Protein 8E1A (pdb70)

InterPro domains:
  IPR000536 Nuclear hormone receptor, ligand-binding domain [PF00104] (699-878)
  IPR000536 Nuclear hormone receptor, ligand-binding domain [PS51843] (669-900)
  IPR000536 Nuclear hormone receptor, ligand-binding domain [SM00430] (707-871)
  IPR001103 Androgen receptor [PF02166] (6-449)
  IPR001103 Androgen receptor [PR00521] (6-25)
  IPR001103 Androgen receptor [PR00521] (27-45)
  IPR001103 Androgen receptor [PR00521] (169-188)
  IPR001103 Androgen receptor [PR00521] (218-238)
  IPR001103 Androgen receptor [PR00521] (264-284)
  IPR001103 Androgen receptor [PR00521] (301-321)
  IPR001103 Androgen receptor [PR00521] (346-368)
  IPR001103 Androgen receptor [PR00521] (382-401)
  IPR001103 Androgen receptor [PR00521] (432-449)
  IPR001628 Zinc finger, nuclear hormone receptor-type [PF00105] (558-626)
  IPR001628 Zinc finger, nuclear hormone receptor-type [PR00047] (560-576)
  IPR001628 Zinc finger, nuclear hormone receptor-type [PR00047] (576-591)
  IPR001628 Zinc finger, nuclear hormone receptor-type [PR00047] (609-617)
  IPR001628 Zinc finger, nuclear hormone receptor-type [PR00047] (617-625)
  IPR001628 Zinc finger, nuclear hormone receptor-type [PS00031] (560-586)
  IPR001628 Zinc finger, nuclear hormone receptor-type [PS51030] (557-632)

Organism: Homo sapiens (NCBI:txid9606)

B-factor: mean 17.0, std 13.33, range [5.92, 146.26]

Secondary structure (DSSP, 8-state):
--HHHHHHHHH----------TTS---HHHHHHHHHHHHHHHHHHHHHHHHTSTTGGGS-HHHHHHHHHHHHHHHHHHHHHHHHHHHHTTSSEEEETTEEE-HHHHHHTT-HHHHHHHHHHHHHHHHTT--HHHHHHHHHHHHTSEEETT--TTHHHHHHHHHHHHHHHHHHHHHT---HHHHHHHHHHHHHHHHHHHHHHHHHHHHHHHHHHTHHHHT----HHHHHIIIIIHHHHHTTSEEE--TT--

Structure (mmCIF, N/CA/C/O backbone):
data_8E1A
#
_entry.id   8E1A
#
_cell.length_a   54.953
_cell.length_b   65.762
_cell.length_c   69.128
_cell.angle_alpha   90.00
_cell.angle_beta   90.00
_cell.angle_gamma   90.00
#
_symmetry.space_group_name_H-M   'P 21 21 21'
#
loop_
_entity.id
_entity.type
_entity.pdbx_description
1 polymer 'Androgen receptor'
2 non-polymer 4-[4-(3-fluoro-2-methoxyphenyl)-1,3-thiazol-2-yl]morpholine
3 non-polymer 1,2-ETHANEDIOL
4 water water
#
loop_
_atom_site.group_PDB
_atom_site.id
_atom_site.type_symbol
_atom_site.label_atom_id
_atom_site.label_alt_id
_atom_site.label_comp_id
_atom_site.label_asym_id
_atom_site.label_entity_id
_atom_site.label_seq_id
_atom_site.pdbx_PDB_ins_code
_atom_site.Cartn_x
_atom_site.Cartn_y
_atom_site.Cartn_z
_atom_site.occupancy
_atom_site.B_iso_or_equiv
_atom_site.auth_seq_id
_atom_site.auth_comp_id
_atom_site.auth_asym_id
_atom_site.auth_atom_id
_atom_site.pdbx_PDB_model_num
ATOM 1 N N . GLN A 1 28 ? 9.037 30.152 21.896 1.00 42.71 670 GLN A N 1
ATOM 2 C CA . GLN A 1 28 ? 10.279 29.708 21.123 1.00 30.66 670 GLN A CA 1
ATOM 3 C C . GLN A 1 28 ? 10.416 28.167 21.111 1.00 20.52 670 GLN A C 1
ATOM 4 O O . GLN A 1 28 ? 10.414 27.523 22.177 1.00 21.77 670 GLN A O 1
ATOM 6 N N . PRO A 1 29 ? 10.585 27.560 19.928 1.00 21.05 671 PRO A N 1
ATOM 7 C CA . PRO A 1 29 ? 10.726 26.088 19.926 1.00 19.38 671 PRO A CA 1
ATOM 8 C C . PRO A 1 29 ? 12.218 25.741 20.073 1.00 14.60 671 PRO A C 1
ATOM 9 O O . PRO A 1 29 ? 12.903 25.456 19.108 1.00 14.56 671 PRO A O 1
ATOM 13 N N . ILE A 1 30 ? 12.655 25.809 21.308 1.00 13.31 672 ILE A N 1
ATOM 14 C CA . ILE A 1 30 ? 14.086 25.645 21.610 1.00 11.38 672 ILE A CA 1
ATOM 15 C C . ILE A 1 30 ? 14.593 24.321 21.086 1.00 9.91 672 ILE A C 1
ATOM 16 O O . ILE A 1 30 ? 15.611 24.319 20.392 1.00 10.43 672 ILE A O 1
ATOM 21 N N . PHE A 1 31 ? 13.973 23.235 21.410 1.00 9.77 673 PHE A N 1
ATOM 22 C CA . PHE A 1 31 ? 14.448 21.926 21.015 1.00 9.96 673 PHE A CA 1
ATOM 23 C C . PHE A 1 31 ? 14.598 21.750 19.484 1.00 9.06 673 PHE A C 1
ATOM 24 O O . PHE A 1 31 ? 15.653 21.355 18.997 1.00 8.83 673 PHE A O 1
ATOM 32 N N . LEU A 1 32 ? 13.535 22.111 18.769 1.00 10.23 674 LEU A N 1
ATOM 33 C CA . LEU A 1 32 ? 13.648 22.044 17.332 1.00 10.92 674 LEU A CA 1
ATOM 34 C C . LEU A 1 32 ? 14.585 23.061 16.708 1.00 10.81 674 LEU A C 1
ATOM 35 O O . LEU A 1 32 ? 15.176 22.782 15.659 1.00 12.34 674 LEU A O 1
ATOM 40 N N . ASN A 1 33 ? 14.720 24.223 17.307 1.00 10.51 675 ASN A N 1
ATOM 41 C CA . ASN A 1 33 ? 15.691 25.214 16.877 1.00 11.01 675 ASN A CA 1
ATOM 42 C C . ASN A 1 33 ? 17.081 24.525 16.886 1.00 8.97 675 ASN A C 1
ATOM 43 O O . ASN A 1 33 ? 17.851 24.680 15.944 1.00 9.30 675 ASN A O 1
ATOM 48 N N . VAL A 1 34 ? 17.368 23.818 17.975 1.00 8.73 676 VAL A N 1
ATOM 49 C CA . VAL A 1 34 ? 18.702 23.189 18.112 1.00 8.31 676 VAL A CA 1
ATOM 50 C C . VAL A 1 34 ? 18.851 22.132 17.050 1.00 8.08 676 VAL A C 1
ATOM 51 O O . VAL A 1 34 ? 19.877 22.036 16.397 1.00 8.50 676 VAL A O 1
ATOM 55 N N . LEU A 1 35 ? 17.854 21.238 16.904 1.00 8.46 677 LEU A N 1
ATOM 56 C CA . LEU A 1 35 ? 18.016 20.132 15.949 1.00 7.90 677 LEU A CA 1
ATOM 57 C C . LEU A 1 35 ? 18.236 20.644 14.550 1.00 9.04 677 LEU A C 1
ATOM 58 O O . LEU A 1 35 ? 19.065 20.089 13.787 1.00 9.41 677 LEU A O 1
ATOM 63 N N A GLU A 1 36 ? 17.525 21.702 14.142 0.50 8.74 678 GLU A N 1
ATOM 64 N N B GLU A 1 36 ? 17.521 21.686 14.139 0.50 8.77 678 GLU A N 1
ATOM 65 C CA A GLU A 1 36 ? 17.757 22.273 12.812 0.50 9.45 678 GLU A CA 1
ATOM 66 C CA B GLU A 1 36 ? 17.761 22.264 12.817 0.50 9.57 678 GLU A CA 1
ATOM 67 C C A GLU A 1 36 ? 19.167 22.855 12.701 0.50 9.88 678 GLU A C 1
ATOM 68 C C B GLU A 1 36 ? 19.178 22.833 12.718 0.50 9.85 678 GLU A C 1
ATOM 69 O O A GLU A 1 36 ? 19.851 22.700 11.674 0.50 11.39 678 GLU A O 1
ATOM 70 O O B GLU A 1 36 ? 19.860 22.677 11.706 0.50 11.36 678 GLU A O 1
ATOM 81 N N . ALA A 1 37 ? 19.604 23.561 13.765 1.00 9.20 679 ALA A N 1
ATOM 82 C CA . ALA A 1 37 ? 20.885 24.244 13.725 1.00 9.92 679 ALA A CA 1
ATOM 83 C C . ALA A 1 37 ? 22.055 23.258 13.571 1.00 9.77 679 ALA A C 1
ATOM 84 O O . ALA A 1 37 ? 23.067 23.625 12.976 1.00 11.54 679 ALA A O 1
ATOM 86 N N . ILE A 1 38 ? 21.955 22.080 14.173 1.00 8.99 680 ILE A N 1
ATOM 87 C CA . ILE A 1 38 ? 23.060 21.118 14.196 1.00 9.90 680 ILE A CA 1
ATOM 88 C C . ILE A 1 38 ? 23.039 20.129 13.040 1.00 10.05 680 ILE A C 1
ATOM 89 O O . ILE A 1 38 ? 23.924 19.303 12.893 1.00 11.13 680 ILE A O 1
ATOM 94 N N . GLU A 1 39 ? 22.010 20.202 12.191 1.00 10.29 681 GLU A N 1
ATOM 95 C CA . GLU A 1 39 ? 21.845 19.195 11.195 1.00 11.60 681 GLU A CA 1
ATOM 96 C C . GLU A 1 39 ? 23.021 19.321 10.205 1.00 12.76 681 GLU A C 1
ATOM 97 O O . GLU A 1 39 ? 23.330 20.392 9.699 1.00 13.20 681 GLU A O 1
ATOM 103 N N . PRO A 1 40 ? 23.645 18.207 9.876 1.00 14.44 682 PRO A N 1
ATOM 104 C CA . PRO A 1 40 ? 24.809 18.306 8.937 1.00 15.70 682 PRO A CA 1
ATOM 105 C C . PRO A 1 40 ? 24.409 18.724 7.596 1.00 15.97 682 PRO A C 1
ATOM 106 O O . PRO A 1 40 ? 23.295 18.414 7.142 1.00 17.56 682 PRO A O 1
ATOM 110 N N . GLY A 1 41 ? 25.315 19.442 6.940 1.00 17.96 683 GLY A N 1
ATOM 111 C CA . GLY A 1 41 ? 25.235 19.748 5.559 1.00 18.03 683 GLY A CA 1
ATOM 112 C C . GLY A 1 41 ? 25.626 18.575 4.663 1.00 14.42 683 GLY A C 1
ATOM 113 O O . GLY A 1 41 ? 25.749 17.444 5.083 1.00 17.09 683 GLY A O 1
ATOM 114 N N . VAL A 1 42 ? 25.840 18.891 3.407 1.00 14.92 684 VAL A N 1
ATOM 115 C CA . VAL A 1 42 ? 26.109 17.908 2.360 1.00 13.36 684 VAL A CA 1
ATOM 116 C C . VAL A 1 42 ? 27.478 17.292 2.583 1.00 12.03 684 VAL A C 1
ATOM 117 O O . VAL A 1 42 ? 28.448 17.994 2.845 1.00 15.21 684 VAL A O 1
ATOM 121 N N . VAL A 1 43 ? 27.558 15.978 2.452 1.00 10.11 685 VAL A N 1
ATOM 122 C CA . VAL A 1 43 ? 28.827 15.213 2.544 1.00 9.99 685 VAL A CA 1
ATOM 123 C C . VAL A 1 43 ? 28.971 14.455 1.232 1.00 9.93 685 VAL A C 1
ATOM 124 O O . VAL A 1 43 ? 28.120 13.678 0.848 1.00 10.20 685 VAL A O 1
ATOM 128 N N . CYS A 1 44 ? 30.124 14.637 0.583 1.00 10.19 686 CYS A N 1
ATOM 129 C CA . CYS A 1 44 ? 30.421 13.982 -0.670 1.00 9.87 686 CYS A CA 1
ATOM 130 C C . CYS A 1 44 ? 31.335 12.808 -0.462 1.00 10.04 686 CYS A C 1
ATOM 131 O O . CYS A 1 44 ? 32.104 12.760 0.501 1.00 11.01 686 CYS A O 1
ATOM 134 N N . ALA A 1 45 ? 31.251 11.833 -1.349 1.00 9.77 687 ALA A N 1
ATOM 135 C CA . ALA A 1 45 ? 32.059 10.634 -1.241 1.00 10.46 687 ALA A CA 1
ATOM 136 C C . ALA A 1 45 ? 33.470 10.710 -1.848 1.00 11.03 687 ALA A C 1
ATOM 137 O O . ALA A 1 45 ? 34.356 9.936 -1.459 1.00 12.28 687 ALA A O 1
ATOM 139 N N . GLY A 1 46 ? 33.631 11.555 -2.854 1.00 10.28 688 GLY A N 1
ATOM 140 C CA . GLY A 1 46 ? 34.870 11.547 -3.637 1.00 10.95 688 GLY A CA 1
ATOM 141 C C . GLY A 1 46 ? 34.934 10.506 -4.755 1.00 9.59 688 GLY A C 1
ATOM 142 O O . GLY A 1 46 ? 36.000 10.294 -5.257 1.00 10.96 688 GLY A O 1
ATOM 143 N N . HIS A 1 47 ? 33.806 9.913 -5.108 1.00 9.55 689 HIS A N 1
ATOM 144 C CA . HIS A 1 47 ? 33.781 8.827 -6.084 1.00 9.85 689 HIS A CA 1
ATOM 145 C C . HIS A 1 47 ? 34.109 9.329 -7.471 1.00 9.78 689 HIS A C 1
ATOM 146 O O . HIS A 1 47 ? 33.669 10.434 -7.857 1.00 10.93 689 HIS A O 1
ATOM 153 N N . ASP A 1 48 ? 34.729 8.483 -8.270 1.00 9.71 690 ASP A N 1
ATOM 154 C CA . ASP A 1 48 ? 34.966 8.784 -9.681 1.00 9.54 690 ASP A CA 1
ATOM 155 C C . ASP A 1 48 ? 33.790 8.241 -10.502 1.00 9.50 690 ASP A C 1
ATOM 156 O O . ASP A 1 48 ? 33.720 7.038 -10.824 1.00 12.12 690 ASP A O 1
ATOM 161 N N . ASN A 1 49 ? 32.823 9.114 -10.839 1.00 9.82 691 ASN A N 1
ATOM 162 C CA . ASN A 1 49 ? 31.686 8.855 -11.681 1.00 10.63 691 ASN A CA 1
ATOM 163 C C . ASN A 1 49 ? 31.991 8.846 -13.141 1.00 12.62 691 ASN A C 1
ATOM 164 O O . ASN A 1 49 ? 31.135 8.480 -13.918 1.00 16.55 691 ASN A O 1
ATOM 169 N N A ASN A 1 50 ? 33.208 9.187 -13.498 0.50 11.85 692 ASN A N 1
ATOM 170 N N B ASN A 1 50 ? 33.210 9.198 -13.549 0.50 12.17 692 ASN A N 1
ATOM 171 C CA A ASN A 1 50 ? 33.587 9.357 -14.848 0.50 13.25 692 ASN A CA 1
ATOM 172 C CA B ASN A 1 50 ? 33.585 9.216 -14.986 0.50 15.43 692 ASN A CA 1
ATOM 173 C C A ASN A 1 50 ? 34.441 8.170 -15.282 0.50 16.99 692 ASN A C 1
ATOM 174 C C B ASN A 1 50 ? 34.264 7.959 -15.498 0.50 20.63 692 ASN A C 1
ATOM 175 O O A ASN A 1 50 ? 35.364 8.413 -16.091 0.50 18.40 692 ASN A O 1
ATOM 176 O O B ASN A 1 50 ? 34.853 7.876 -16.573 0.50 52.29 692 ASN A O 1
ATOM 185 N N . GLN A 1 51 ? 34.236 6.955 -14.695 1.00 16.05 693 GLN A N 1
ATOM 186 C CA . GLN A 1 51 ? 34.798 5.663 -15.020 1.00 19.58 693 GLN A CA 1
ATOM 187 C C . GLN A 1 51 ? 33.625 4.652 -14.916 1.00 17.57 693 GLN A C 1
ATOM 188 O O . GLN A 1 51 ? 32.757 4.848 -14.084 1.00 17.12 693 GLN A O 1
ATOM 194 N N . PRO A 1 52 ? 33.656 3.528 -15.645 1.00 17.04 694 PRO A N 1
ATOM 195 C CA . PRO A 1 52 ? 32.647 2.455 -15.475 1.00 15.66 694 PRO A CA 1
ATOM 196 C C . PRO A 1 52 ? 32.598 1.944 -14.046 1.00 14.86 694 PRO A C 1
ATOM 197 O O . PRO A 1 52 ? 33.626 1.916 -13.400 1.00 18.94 694 PRO A O 1
ATOM 201 N N . ASP A 1 53 ? 31.385 1.612 -13.587 1.00 14.58 695 ASP A N 1
ATOM 202 C CA . ASP A 1 53 ? 31.198 1.102 -12.309 1.00 15.65 695 ASP A CA 1
ATOM 203 C C . ASP A 1 53 ? 31.923 -0.258 -12.069 1.00 14.99 695 ASP A C 1
ATOM 204 O O . ASP A 1 53 ? 31.861 -1.127 -12.919 1.00 18.16 695 ASP A O 1
ATOM 209 N N . SER A 1 54 ? 32.496 -0.437 -10.901 1.00 14.94 696 SER A N 1
ATOM 210 C CA . SER A 1 54 ? 33.072 -1.676 -10.454 1.00 16.64 696 SER A CA 1
ATOM 211 C C . SER A 1 54 ? 32.661 -1.856 -8.989 1.00 14.57 696 SER A C 1
ATOM 212 O O . SER A 1 54 ? 32.538 -0.890 -8.255 1.00 14.34 696 SER A O 1
ATOM 215 N N . PHE A 1 55 ? 32.605 -3.111 -8.557 1.00 14.71 697 PHE A N 1
ATOM 216 C CA . PHE A 1 55 ? 32.282 -3.417 -7.167 1.00 12.60 697 PHE A CA 1
ATOM 217 C C . PHE A 1 55 ? 33.322 -2.770 -6.243 1.00 13.21 697 PHE A C 1
ATOM 218 O O . PHE A 1 55 ? 33.002 -2.113 -5.253 1.00 12.61 697 PHE A O 1
ATOM 226 N N . ALA A 1 56 ? 34.626 -2.957 -6.535 1.00 12.67 698 ALA A N 1
ATOM 227 C CA . ALA A 1 56 ? 35.649 -2.477 -5.630 1.00 12.59 698 ALA A CA 1
ATOM 228 C C . ALA A 1 56 ? 35.590 -0.983 -5.501 1.00 13.09 698 ALA A C 1
ATOM 229 O O . ALA A 1 56 ? 35.769 -0.461 -4.367 1.00 13.34 698 ALA A O 1
ATOM 231 N N . ALA A 1 57 ? 35.419 -0.236 -6.597 1.00 13.94 699 ALA A N 1
ATOM 232 C CA . ALA A 1 57 ? 35.399 1.213 -6.518 1.00 12.81 699 ALA A CA 1
ATOM 233 C C . ALA A 1 57 ? 34.162 1.701 -5.815 1.00 11.89 699 ALA A C 1
ATOM 234 O O . ALA A 1 57 ? 34.211 2.656 -5.057 1.00 12.21 699 ALA A O 1
ATOM 236 N N . LEU A 1 58 ? 33.005 1.124 -6.108 1.00 11.71 700 LEU A N 1
ATOM 237 C CA . LEU A 1 58 ? 31.735 1.525 -5.439 1.00 10.74 700 LEU A CA 1
ATOM 238 C C . LEU A 1 58 ? 31.845 1.331 -3.961 1.00 9.70 700 LEU A C 1
ATOM 239 O O . LEU A 1 58 ? 31.503 2.234 -3.195 1.00 9.81 700 LEU A O 1
ATOM 244 N N . LEU A 1 59 ? 32.301 0.164 -3.523 1.00 9.99 701 LEU A N 1
ATOM 245 C CA . LEU A 1 59 ? 32.360 -0.102 -2.071 1.00 9.28 701 LEU A CA 1
ATOM 246 C C . LEU A 1 59 ? 33.449 0.680 -1.392 1.00 9.07 701 LEU A C 1
ATOM 247 O O . LEU A 1 59 ? 33.301 1.128 -0.258 1.00 9.27 701 LEU A O 1
ATOM 252 N N . SER A 1 60 ? 34.592 0.884 -2.083 1.00 9.65 702 SER A N 1
ATOM 253 C CA . SER A 1 60 ? 35.622 1.754 -1.511 1.00 10.77 702 SER A CA 1
ATOM 254 C C . SER A 1 60 ? 35.070 3.184 -1.282 1.00 9.57 702 SER A C 1
ATOM 255 O O . SER A 1 60 ? 35.382 3.803 -0.270 1.00 10.28 702 SER A O 1
ATOM 258 N N . SER A 1 61 ? 34.315 3.687 -2.251 1.00 9.21 703 SER A N 1
ATOM 259 C CA . SER A 1 61 ? 33.727 4.977 -2.081 1.00 9.48 703 SER A CA 1
ATOM 260 C C . SER A 1 61 ? 32.651 5.010 -1.022 1.00 8.98 7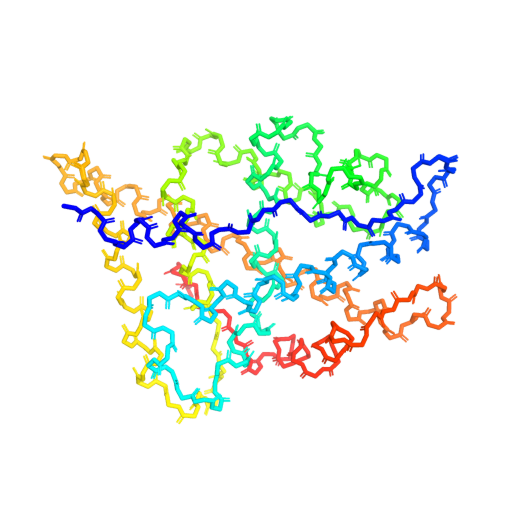03 SER A C 1
ATOM 261 O O . SER A 1 61 ? 32.550 5.976 -0.283 1.00 9.43 703 SER A O 1
ATOM 264 N N . LEU A 1 62 ? 31.828 3.959 -0.922 1.00 8.92 704 LEU A N 1
ATOM 265 C CA A LEU A 1 62 ? 30.834 3.923 0.144 0.80 8.74 704 LEU A CA 1
ATOM 266 C CA B LEU A 1 62 ? 30.837 3.894 0.178 0.20 7.98 704 LEU A CA 1
ATOM 267 C C . LEU A 1 62 ? 31.557 3.933 1.514 1.00 7.83 704 LEU A C 1
ATOM 268 O O . LEU A 1 62 ? 31.102 4.629 2.429 1.00 8.52 704 LEU A O 1
ATOM 277 N N . ASN A 1 63 ? 32.636 3.155 1.643 1.00 7.86 705 ASN A N 1
ATOM 278 C CA . ASN A 1 63 ? 33.344 3.139 2.894 1.00 8.13 705 ASN A CA 1
ATOM 279 C C . ASN A 1 63 ? 33.959 4.496 3.247 1.00 8.43 705 ASN A C 1
ATOM 280 O O . ASN A 1 63 ? 33.965 4.907 4.389 1.00 9.21 705 ASN A O 1
ATOM 285 N N . GLU A 1 64 ? 34.516 5.179 2.237 1.00 8.55 706 GLU A N 1
ATOM 286 C CA . GLU A 1 64 ? 35.062 6.532 2.408 1.00 9.00 706 GLU A CA 1
ATOM 287 C C . GLU A 1 64 ? 33.962 7.511 2.862 1.00 8.15 706 GLU A C 1
ATOM 288 O O . GLU A 1 64 ? 34.111 8.279 3.785 1.00 8.80 706 GLU A O 1
ATOM 294 N N . LEU A 1 65 ? 32.801 7.414 2.231 1.00 8.23 707 LEU A N 1
ATOM 295 C CA . LEU A 1 65 ? 31.645 8.189 2.611 1.00 8.46 707 LEU A CA 1
ATOM 296 C C . LEU A 1 65 ? 31.231 7.850 4.046 1.00 8.31 707 LEU A C 1
ATOM 297 O O . LEU A 1 65 ? 30.864 8.766 4.797 1.00 9.55 707 LEU A O 1
ATOM 302 N N . GLY A 1 66 ? 31.277 6.605 4.423 1.00 8.17 708 GLY A N 1
ATOM 303 C CA . GLY A 1 66 ? 30.952 6.226 5.770 1.00 8.54 708 GLY A CA 1
ATOM 304 C C . GLY A 1 66 ? 31.918 6.851 6.782 1.00 8.50 708 GLY A C 1
ATOM 305 O O . GLY A 1 66 ? 31.431 7.280 7.834 1.00 10.72 708 GLY A O 1
ATOM 306 N N . GLU A 1 67 ? 33.214 6.895 6.489 1.00 8.79 709 GLU A N 1
ATOM 307 C CA . GLU A 1 67 ? 34.197 7.533 7.359 1.00 9.42 709 GLU A CA 1
ATOM 308 C C . GLU A 1 67 ? 33.861 9.025 7.462 1.00 9.77 709 GLU A C 1
ATOM 309 O O . GLU A 1 67 ? 33.922 9.602 8.551 1.00 11.69 709 GLU A O 1
ATOM 315 N N . ARG A 1 68 ? 33.571 9.673 6.326 1.00 8.85 710 ARG A N 1
ATOM 316 C CA . ARG A 1 68 ? 33.303 11.091 6.326 1.00 8.52 710 ARG A CA 1
ATOM 317 C C . ARG A 1 68 ? 32.018 11.364 7.099 1.00 9.04 710 ARG A C 1
ATOM 318 O O . ARG A 1 68 ? 31.942 12.351 7.893 1.00 10.90 710 ARG A O 1
ATOM 326 N N . GLN A 1 69 ? 30.970 10.564 6.878 1.00 9.03 711 GLN A N 1
ATOM 327 C CA . GLN A 1 69 ? 29.738 10.690 7.596 1.00 9.29 711 GLN A CA 1
ATOM 328 C C . GLN A 1 69 ? 29.952 10.490 9.108 1.00 10.09 711 GLN A C 1
ATOM 329 O O . GLN A 1 69 ? 29.351 11.209 9.918 1.00 10.92 711 GLN A O 1
ATOM 335 N N . LEU A 1 70 ? 30.762 9.511 9.504 1.00 9.92 712 LEU A N 1
ATOM 336 C CA . LEU A 1 70 ? 31.009 9.269 10.898 1.00 10.18 712 LEU A CA 1
ATOM 337 C C . LEU A 1 70 ? 31.554 10.518 11.601 1.00 9.84 712 LEU A C 1
ATOM 338 O O . LEU A 1 70 ? 31.113 10.834 12.686 1.00 10.66 712 LEU A O 1
ATOM 343 N N . VAL A 1 71 ? 32.496 11.225 10.970 1.00 10.20 713 VAL A N 1
ATOM 344 C CA . VAL A 1 71 ? 33.032 12.449 11.590 1.00 10.95 713 VAL A CA 1
ATOM 345 C C . VAL A 1 71 ? 31.881 13.419 11.851 1.00 9.67 713 VAL A C 1
ATOM 346 O O . VAL A 1 71 ? 31.796 14.038 12.929 1.00 10.23 713 VAL A O 1
ATOM 350 N N . HIS A 1 72 ? 30.964 13.589 10.903 1.00 10.00 714 HIS A N 1
ATOM 351 C CA . HIS A 1 72 ? 29.809 14.486 11.070 1.00 10.99 714 HIS A CA 1
ATOM 352 C C . HIS A 1 72 ? 28.842 13.962 12.101 1.00 10.81 714 HIS A C 1
ATOM 353 O O . HIS A 1 72 ? 28.269 14.738 12.834 1.00 11.59 714 HIS A O 1
ATOM 360 N N . VAL A 1 73 ? 28.579 12.672 12.133 1.00 9.32 715 VAL A N 1
ATOM 361 C CA . VAL A 1 73 ? 27.647 12.109 13.084 1.00 10.36 715 VAL A CA 1
ATOM 362 C C . VAL A 1 73 ? 28.161 12.316 14.516 1.00 9.41 715 VAL A C 1
ATOM 363 O O . VAL A 1 73 ? 27.372 12.611 15.426 1.00 10.42 715 VAL A O 1
ATOM 367 N N . VAL A 1 74 ? 29.456 12.162 14.706 1.00 9.45 716 VAL A N 1
ATOM 368 C CA . VAL A 1 74 ? 30.026 12.404 16.058 1.00 10.20 716 VAL A CA 1
ATOM 369 C C . VAL A 1 74 ? 29.833 13.838 16.462 1.00 9.56 716 VAL A C 1
ATOM 370 O O . VAL A 1 74 ? 29.386 14.108 17.596 1.00 10.62 716 VAL A O 1
ATOM 374 N N . LYS A 1 75 ? 30.111 14.784 15.589 1.00 9.55 717 LYS A N 1
ATOM 375 C CA . LYS A 1 75 ? 29.984 16.199 15.933 1.00 9.91 717 LYS A CA 1
ATOM 376 C C . LYS A 1 75 ? 28.511 16.570 16.154 1.00 9.27 717 LYS A C 1
ATOM 377 O O . LYS A 1 75 ? 28.211 17.336 17.078 1.00 10.54 717 LYS A O 1
ATOM 383 N N . TRP A 1 76 ? 27.596 16.025 15.378 1.00 8.89 718 TRP A N 1
ATOM 384 C CA . TRP A 1 76 ? 26.148 16.218 15.535 1.00 8.67 718 TRP A CA 1
ATOM 385 C C . TRP A 1 76 ? 25.713 15.670 16.866 1.00 8.65 718 TRP A C 1
ATOM 386 O O . TRP A 1 76 ? 25.047 16.359 17.657 1.00 9.28 718 TRP A O 1
ATOM 397 N N . ALA A 1 77 ? 26.059 14.406 17.161 1.00 8.93 719 ALA A N 1
ATOM 398 C CA . ALA A 1 77 ? 25.579 13.762 18.364 1.00 8.74 719 ALA A CA 1
ATOM 399 C C . ALA A 1 77 ? 26.006 14.501 19.602 1.00 8.92 719 ALA A C 1
ATOM 400 O O . ALA A 1 77 ? 25.269 14.750 20.532 1.00 9.45 719 ALA A O 1
ATOM 402 N N . LYS A 1 78 ? 27.290 14.912 19.632 1.00 8.95 720 LYS A N 1
ATOM 403 C CA . LYS A 1 78 ? 27.849 15.615 20.739 1.00 9.89 720 LYS A CA 1
ATOM 404 C C . LYS A 1 78 ? 27.214 16.953 21.017 1.00 9.68 720 LYS A C 1
ATOM 405 O O . LYS A 1 78 ? 27.318 17.461 22.118 1.00 10.54 720 LYS A O 1
ATOM 411 N N . ALA A 1 79 ? 26.547 17.514 19.995 1.00 8.62 721 ALA A N 1
ATOM 412 C CA . ALA A 1 79 ? 25.862 18.807 20.111 1.00 8.30 721 ALA A CA 1
ATOM 413 C C . ALA A 1 79 ? 24.358 18.664 20.399 1.00 7.65 721 ALA A C 1
ATOM 414 O O . ALA A 1 79 ? 23.664 19.675 20.484 1.00 9.16 721 ALA A O 1
ATOM 416 N N . LEU A 1 80 ? 23.876 17.446 20.578 1.00 8.10 722 LEU A N 1
ATOM 417 C CA . LEU A 1 80 ? 22.458 17.263 20.836 1.00 7.93 722 LEU A CA 1
ATOM 418 C C . LEU A 1 80 ? 22.101 17.707 22.250 1.00 8.28 722 LEU A C 1
ATOM 419 O O . LEU A 1 80 ? 22.837 17.518 23.193 1.00 9.04 722 LEU A O 1
ATOM 424 N N . PRO A 1 81 ? 20.847 18.204 22.426 1.00 8.58 723 PRO A N 1
ATOM 425 C CA . PRO A 1 81 ? 20.352 18.480 23.786 1.00 9.61 723 PRO A CA 1
ATOM 426 C C . PRO A 1 81 ? 20.529 17.287 24.714 1.00 8.91 723 PRO A C 1
ATOM 427 O O . PRO A 1 81 ? 20.112 16.150 24.451 1.00 10.54 723 PRO A O 1
ATOM 431 N N . GLY A 1 82 ? 21.138 17.548 25.853 1.00 9.85 724 GLY A N 1
ATOM 432 C CA . GLY A 1 82 ? 21.337 16.579 26.894 1.00 11.27 724 GLY A CA 1
ATOM 433 C C . GLY A 1 82 ? 22.389 15.518 26.698 1.00 10.13 724 GLY A C 1
ATOM 434 O O . GLY A 1 82 ? 22.579 14.695 27.566 1.00 10.80 724 GLY A O 1
ATOM 435 N N . PHE A 1 83 ? 23.099 15.542 25.576 1.00 10.41 725 PHE A N 1
ATOM 436 C CA . PHE A 1 83 ? 24.033 14.502 25.303 1.00 11.27 725 PHE A CA 1
ATOM 437 C C . PHE A 1 83 ? 25.111 14.372 26.355 1.00 11.35 725 PHE A C 1
ATOM 438 O O . PHE A 1 83 ? 25.527 13.266 26.709 1.00 12.38 725 PHE A O 1
ATOM 446 N N . ARG A 1 84 ? 25.553 15.503 26.932 1.00 12.59 726 ARG A N 1
ATOM 447 C CA A ARG A 1 84 ? 26.581 15.507 28.058 0.50 12.95 726 ARG A CA 1
ATOM 448 C CA B ARG A 1 84 ? 26.559 15.493 28.009 0.50 14.96 726 ARG A CA 1
ATOM 449 C C . ARG A 1 84 ? 26.070 14.916 29.355 1.00 12.14 726 ARG A C 1
ATOM 450 O O . ARG A 1 84 ? 26.853 14.784 30.329 1.00 16.28 726 ARG A O 1
ATOM 465 N N . ASN A 1 85 ? 24.774 1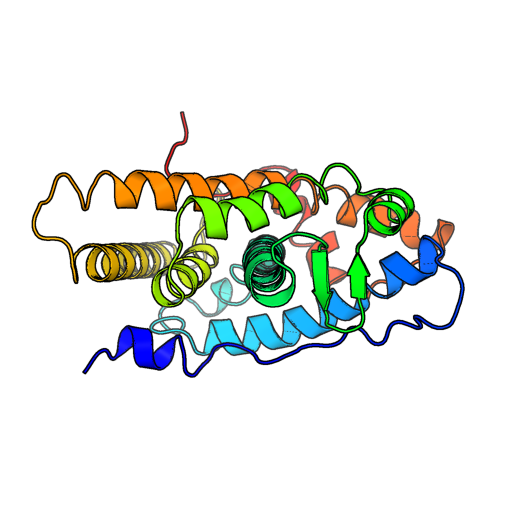4.639 29.436 1.00 12.24 727 ASN A N 1
ATOM 466 C CA . ASN A 1 85 ? 24.245 13.872 30.591 1.00 13.04 727 ASN A CA 1
ATOM 467 C C . ASN A 1 85 ? 24.789 12.435 30.563 1.00 13.29 727 ASN A C 1
ATOM 468 O O . ASN A 1 85 ? 24.811 11.804 31.606 1.00 14.79 727 ASN A O 1
ATOM 473 N N . LEU A 1 86 ? 25.138 11.885 29.377 1.00 11.96 728 LEU A N 1
ATOM 474 C CA . LEU A 1 86 ? 25.652 10.534 29.359 1.00 11.88 728 LEU A CA 1
ATOM 475 C C . LEU A 1 86 ? 27.073 10.477 29.965 1.00 12.22 728 LEU A C 1
ATOM 476 O O . LEU A 1 86 ? 27.874 11.388 29.762 1.00 14.74 728 LEU A O 1
ATOM 481 N N . HIS A 1 87 ? 27.341 9.393 30.651 1.00 12.74 729 HIS A N 1
ATOM 482 C CA . HIS A 1 87 ? 28.666 9.125 31.082 1.00 14.65 729 HIS A CA 1
ATOM 483 C C . HIS A 1 87 ? 29.617 9.172 29.919 1.00 14.54 729 HIS A C 1
ATOM 484 O O . HIS A 1 87 ? 29.277 8.652 28.767 1.00 15.04 729 HIS A O 1
ATOM 491 N N . VAL A 1 88 ? 30.769 9.750 30.146 1.00 17.40 730 VAL A N 1
ATOM 492 C CA . VAL A 1 88 ? 31.680 9.918 29.107 1.00 18.78 730 VAL A CA 1
ATOM 493 C C . VAL A 1 88 ? 32.057 8.583 28.546 1.00 20.37 730 VAL A C 1
ATOM 494 O O . VAL A 1 88 ? 32.282 8.477 27.338 1.00 23.07 730 VAL A O 1
ATOM 498 N N . ASP A 1 89 ? 32.048 7.528 29.366 1.00 18.94 731 ASP A N 1
ATOM 499 C CA . ASP A 1 89 ? 32.438 6.218 28.945 1.00 20.93 731 ASP A CA 1
ATOM 500 C C . ASP A 1 89 ? 31.420 5.638 27.911 1.00 19.20 731 ASP A C 1
ATOM 501 O O . ASP A 1 89 ? 31.762 4.645 27.319 1.00 22.67 731 ASP A O 1
ATOM 506 N N . ASP A 1 90 ? 30.173 6.176 27.793 1.00 15.62 732 ASP A N 1
ATOM 507 C CA . ASP A 1 90 ? 29.072 5.701 27.009 1.00 14.26 732 ASP A CA 1
ATOM 508 C C . ASP A 1 90 ? 28.811 6.508 25.747 1.00 16.62 732 ASP A C 1
ATOM 509 O O . ASP A 1 90 ? 28.084 6.071 24.834 1.00 16.65 732 ASP A O 1
ATOM 514 N N . GLN A 1 91 ? 29.378 7.694 25.689 1.00 17.05 733 GLN A N 1
ATOM 515 C CA . GLN A 1 91 ? 29.042 8.641 24.620 1.00 13.33 733 GLN A CA 1
ATOM 516 C C . GLN A 1 91 ? 29.484 8.068 23.290 1.00 11.18 733 GLN A C 1
ATOM 517 O O . GLN A 1 91 ? 28.692 8.047 22.314 1.00 10.80 733 GLN A O 1
ATOM 523 N N . MET A 1 92 ? 30.762 7.675 23.199 1.00 12.64 734 MET A N 1
ATOM 524 C CA . MET A 1 92 ? 31.204 7.163 21.931 1.00 12.11 734 MET A CA 1
ATOM 525 C C . MET A 1 92 ? 30.491 5.848 21.536 1.00 10.91 734 MET A C 1
ATOM 526 O O . MET A 1 92 ? 30.218 5.610 20.385 1.00 11.43 734 MET A O 1
ATOM 531 N N . ALA A 1 93 ? 30.292 4.982 22.511 1.00 12.48 735 ALA A N 1
ATOM 532 C CA . ALA A 1 93 ? 29.706 3.692 22.254 1.00 12.61 735 ALA A CA 1
ATOM 533 C C . ALA A 1 93 ? 28.298 3.832 21.624 1.00 10.33 735 ALA A C 1
ATOM 534 O O . ALA A 1 93 ? 27.990 3.171 20.646 1.00 10.29 735 ALA A O 1
ATOM 536 N N . VAL A 1 94 ? 27.481 4.718 22.176 1.00 10.88 736 VAL A N 1
ATOM 537 C CA A VAL A 1 94 ? 26.118 4.811 21.555 0.50 11.73 736 VAL A CA 1
ATOM 538 C CA B VAL A 1 94 ? 26.161 4.969 21.716 0.50 10.37 736 VAL A CA 1
ATOM 539 C C . VAL A 1 94 ? 26.180 5.391 20.197 1.00 9.72 736 VAL A C 1
ATOM 540 O O . VAL A 1 94 ? 25.415 4.940 19.327 1.00 10.38 736 VAL A O 1
ATOM 547 N N . ILE A 1 95 ? 27.119 6.326 19.900 1.00 8.55 737 ILE A N 1
ATOM 548 C CA . ILE A 1 95 ? 27.275 6.778 18.564 1.00 9.86 737 ILE A CA 1
ATOM 549 C C . ILE A 1 95 ? 27.667 5.639 17.626 1.00 8.43 737 ILE A C 1
ATOM 550 O O . ILE A 1 95 ? 27.141 5.467 16.513 1.00 9.33 737 ILE A O 1
ATOM 555 N N . GLN A 1 96 ? 28.704 4.867 18.049 1.00 8.72 738 GLN A N 1
ATOM 556 C CA . GLN A 1 96 ? 29.181 3.795 17.222 1.00 8.78 738 GLN A CA 1
ATOM 557 C C . GLN A 1 96 ? 28.093 2.727 16.961 1.00 8.57 738 GLN A C 1
ATOM 558 O O . GLN A 1 96 ? 28.024 2.222 15.851 1.00 9.08 738 GLN A O 1
ATOM 564 N N . TYR A 1 97 ? 27.391 2.344 17.995 1.00 8.64 739 TYR A N 1
ATOM 565 C CA . TYR A 1 97 ? 26.326 1.363 17.757 1.00 8.50 739 TYR A CA 1
ATOM 566 C C . TYR A 1 97 ? 25.234 1.832 16.803 1.00 7.75 739 TYR A C 1
ATOM 567 O O . TYR A 1 97 ? 24.728 1.041 16.017 1.00 9.49 739 TYR A O 1
ATOM 576 N N . SER A 1 98 ? 24.918 3.116 16.891 1.00 7.86 740 SER A N 1
ATOM 577 C CA . SER A 1 98 ? 23.792 3.681 16.137 1.00 8.34 740 SER A CA 1
ATOM 578 C C . SER A 1 98 ? 24.154 4.198 14.755 1.00 8.39 740 SER A C 1
ATOM 579 O O . SER A 1 98 ? 23.284 4.503 13.970 1.00 8.64 740 SER A O 1
ATOM 582 N N . TRP A 1 99 ? 25.468 4.335 14.484 1.00 8.07 741 TRP A N 1
ATOM 583 C CA . TRP A 1 99 ? 25.940 4.977 13.266 1.00 8.47 741 TRP A CA 1
ATOM 584 C C . TRP A 1 99 ? 25.270 4.448 12.007 1.00 7.72 741 TRP A C 1
ATOM 585 O O . TRP A 1 99 ? 24.806 5.223 11.171 1.00 8.23 741 TRP A O 1
ATOM 596 N N . MET A 1 100 ? 25.216 3.142 11.817 1.00 8.02 742 MET A N 1
ATOM 597 C CA . MET A 1 100 ? 24.635 2.571 10.595 1.00 7.33 742 MET A CA 1
ATOM 598 C C . MET A 1 100 ? 23.171 2.929 10.454 1.00 7.26 742 MET A C 1
ATOM 599 O O . MET A 1 100 ? 22.780 3.379 9.372 1.00 8.14 742 MET A O 1
ATOM 604 N N . GLY A 1 101 ? 22.416 2.767 11.510 1.00 7.45 743 GLY A N 1
ATOM 605 C CA . GLY A 1 101 ? 20.978 3.136 11.436 1.00 7.34 743 GLY A CA 1
ATOM 606 C C . GLY A 1 101 ? 20.759 4.575 11.156 1.00 7.29 743 GLY A C 1
ATOM 607 O O . GLY A 1 101 ? 19.861 4.973 10.412 1.00 8.25 743 GLY A O 1
ATOM 608 N N . LEU A 1 102 ? 21.571 5.462 11.779 1.00 7.38 744 LEU A N 1
ATOM 609 C CA . LEU A 1 102 ? 21.477 6.887 11.524 1.00 7.82 744 LEU A CA 1
ATOM 610 C C . LEU A 1 102 ? 21.753 7.169 10.065 1.00 8.30 744 LEU A C 1
ATOM 611 O O . LEU A 1 102 ? 21.086 8.011 9.442 1.00 7.99 744 LEU A O 1
ATOM 616 N N . MET A 1 103 ? 22.782 6.514 9.485 1.00 7.72 745 MET A N 1
ATOM 617 C CA . MET A 1 103 ? 23.068 6.691 8.075 1.00 7.94 745 MET A CA 1
ATOM 618 C C . MET A 1 103 ? 21.910 6.271 7.170 1.00 7.53 745 MET A C 1
ATOM 619 O O . MET A 1 103 ? 21.596 6.980 6.230 1.00 7.85 745 MET A O 1
ATOM 624 N N . VAL A 1 104 ? 21.354 5.109 7.474 1.00 7.57 746 VAL A N 1
ATOM 625 C CA . VAL A 1 104 ? 20.211 4.597 6.732 1.00 7.58 746 VAL A CA 1
ATOM 626 C C . VAL A 1 104 ? 19.068 5.613 6.736 1.00 7.49 746 VAL A C 1
ATOM 627 O O . VAL A 1 104 ? 18.485 5.922 5.680 1.00 8.19 746 VAL A O 1
ATOM 631 N N . PHE A 1 105 ? 18.690 6.082 7.925 1.00 7.28 747 PHE A N 1
ATOM 632 C CA . PHE A 1 105 ? 17.484 6.932 8.077 1.00 7.53 747 PHE A CA 1
ATOM 633 C C . PHE A 1 105 ? 17.728 8.245 7.345 1.00 8.03 747 PHE A C 1
ATOM 634 O O . PHE A 1 105 ? 16.828 8.719 6.611 1.00 8.20 747 PHE A O 1
ATOM 642 N N . ALA A 1 106 ? 18.892 8.878 7.521 1.00 7.69 748 ALA A N 1
ATOM 643 C CA . ALA A 1 106 ? 19.158 10.132 6.869 1.00 7.98 748 ALA A CA 1
ATOM 644 C C . ALA A 1 106 ? 19.239 9.955 5.329 1.00 7.75 748 ALA A C 1
ATOM 645 O O . ALA A 1 106 ? 18.777 10.816 4.569 1.00 8.25 748 ALA A O 1
ATOM 647 N N . MET A 1 107 ? 19.774 8.846 4.841 1.00 8.22 749 MET A N 1
ATOM 648 C CA . MET A 1 107 ? 19.891 8.630 3.393 1.00 7.60 749 MET A CA 1
ATOM 649 C C . MET A 1 107 ? 18.497 8.406 2.802 1.00 7.29 749 MET A C 1
ATOM 650 O O . MET A 1 107 ? 18.236 8.902 1.715 1.00 8.15 749 MET A O 1
ATOM 655 N N . GLY A 1 108 ? 17.636 7.694 3.514 1.00 7.37 750 GLY A N 1
ATOM 656 C CA . GLY A 1 108 ? 16.283 7.540 3.039 1.00 7.55 750 GLY A CA 1
ATOM 657 C C . GLY A 1 108 ? 15.589 8.881 2.841 1.00 7.75 750 GLY A C 1
ATOM 658 O O . GLY A 1 108 ? 14.865 9.101 1.859 1.00 8.83 750 GLY A O 1
ATOM 659 N N . TRP A 1 109 ? 15.770 9.771 3.832 1.00 8.47 751 TRP A N 1
ATOM 660 C CA . TRP A 1 109 ? 15.217 11.106 3.727 1.00 8.85 751 TRP A CA 1
ATOM 661 C C . TRP A 1 109 ? 15.730 11.882 2.548 1.00 9.01 751 TRP A C 1
ATOM 662 O O . TRP A 1 109 ? 14.981 12.505 1.791 1.00 10.49 751 TRP A O 1
ATOM 673 N N . ARG A 1 110 ? 17.081 11.878 2.374 1.00 9.28 752 ARG A N 1
ATOM 674 C CA . ARG A 1 110 ? 17.715 12.538 1.227 1.00 10.65 752 ARG A CA 1
ATOM 675 C C . ARG A 1 110 ? 17.145 11.978 -0.084 1.00 8.73 752 ARG A C 1
ATOM 676 O O . ARG A 1 110 ? 16.962 12.703 -1.065 1.00 9.59 752 ARG A O 1
ATOM 684 N N . SER A 1 111 ? 16.989 10.672 -0.166 1.00 8.56 753 SER A N 1
ATOM 685 C CA . SER A 1 111 ? 16.509 10.059 -1.366 1.00 8.60 753 SER A CA 1
ATOM 686 C C . SER A 1 111 ? 15.047 10.520 -1.675 1.00 9.04 753 SER A C 1
ATOM 687 O O . SER A 1 111 ? 14.722 10.816 -2.824 1.00 9.89 753 SER A O 1
ATOM 690 N N . PHE A 1 112 ? 14.236 10.593 -0.667 1.00 8.61 754 PHE A N 1
ATOM 691 C CA . PHE A 1 112 ? 12.872 11.057 -0.840 1.00 8.97 754 PHE A CA 1
ATOM 692 C C . PHE A 1 112 ? 12.852 12.534 -1.308 1.00 9.75 754 PHE A C 1
ATOM 693 O O . PHE A 1 112 ? 12.200 12.908 -2.265 1.00 10.59 754 PHE A O 1
ATOM 701 N N . THR A 1 113 ? 13.551 13.402 -0.565 1.00 10.24 755 THR A N 1
ATOM 702 C CA . THR A 1 113 ? 13.500 14.831 -0.807 1.00 10.80 755 THR A CA 1
ATOM 703 C C . THR A 1 113 ? 14.157 15.227 -2.085 1.00 11.08 755 THR A C 1
ATOM 704 O O . THR A 1 113 ? 13.660 16.134 -2.770 1.00 13.05 755 THR A O 1
ATOM 708 N N . ASN A 1 114 ? 15.282 14.579 -2.461 1.00 10.66 756 ASN A N 1
ATOM 709 C CA . ASN A 1 114 ? 16.043 15.027 -3.595 1.00 10.96 756 ASN A CA 1
ATOM 710 C C . ASN A 1 114 ? 15.592 14.399 -4.901 1.00 11.54 756 ASN A C 1
ATOM 711 O O . ASN A 1 114 ? 15.610 15.101 -5.923 1.00 14.98 756 ASN A O 1
ATOM 716 N N . VAL A 1 115 ? 15.200 13.140 -4.883 1.00 11.86 757 VAL A N 1
ATOM 717 C CA . VAL A 1 115 ? 14.922 12.403 -6.083 1.00 12.17 757 VAL A CA 1
ATOM 718 C C . VAL A 1 115 ? 13.641 11.583 -6.034 1.00 10.96 757 VAL A C 1
ATOM 719 O O . VAL A 1 115 ? 13.389 10.738 -6.887 1.00 12.68 757 VAL A O 1
ATOM 723 N N . ASN A 1 116 ? 12.747 11.854 -5.088 1.00 11.55 758 ASN A N 1
ATOM 724 C CA . ASN A 1 116 ? 11.479 11.187 -4.955 1.00 11.40 758 ASN A CA 1
ATOM 725 C C . ASN A 1 116 ? 11.644 9.712 -4.987 1.00 11.36 758 ASN A C 1
ATOM 726 O O . ASN A 1 116 ? 10.860 9.002 -5.629 1.00 12.40 758 ASN A O 1
ATOM 731 N N . SER A 1 117 ? 12.703 9.214 -4.326 1.00 11.85 759 SER A N 1
ATOM 732 C CA . SER A 1 117 ? 12.973 7.773 -4.210 1.00 11.68 759 SER A CA 1
ATOM 733 C C . SER A 1 117 ? 13.303 7.084 -5.492 1.00 11.58 759 SER A C 1
ATOM 734 O O . SER A 1 117 ? 13.324 5.823 -5.512 1.00 13.57 759 SER A O 1
ATOM 737 N N A ARG A 1 118 ? 13.599 7.818 -6.539 0.50 11.44 760 ARG A N 1
ATOM 738 N N B ARG A 1 118 ? 13.630 7.777 -6.553 0.50 12.11 760 ARG A N 1
ATOM 739 C CA A ARG A 1 118 ? 13.988 7.177 -7.820 0.50 12.29 760 ARG A CA 1
ATOM 740 C CA B ARG A 1 118 ? 13.979 7.087 -7.813 0.50 13.21 760 ARG A CA 1
ATOM 741 C C A ARG A 1 118 ? 15.332 6.467 -7.727 0.50 13.31 760 ARG A C 1
ATOM 742 C C B ARG A 1 118 ? 15.385 6.504 -7.795 0.50 13.01 760 ARG A C 1
ATOM 743 O O A ARG A 1 118 ? 15.579 5.517 -8.443 0.50 13.87 760 ARG A O 1
ATOM 744 O O B ARG A 1 118 ? 15.731 5.674 -8.619 0.50 14.80 760 ARG A O 1
ATOM 759 N N . MET A 1 119 ? 16.192 6.974 -6.864 1.00 11.68 761 MET A N 1
ATOM 760 C CA . MET A 1 119 ? 17.546 6.495 -6.671 1.00 11.17 761 MET A CA 1
ATOM 761 C C . MET A 1 119 ? 17.804 6.609 -5.159 1.00 9.59 761 MET A C 1
ATOM 762 O O . MET A 1 119 ? 17.140 7.341 -4.471 1.00 10.43 761 MET A O 1
ATOM 767 N N . LEU A 1 120 ? 18.905 5.909 -4.743 1.00 9.34 762 LEU A N 1
ATOM 768 C CA . LEU A 1 120 ? 19.392 6.061 -3.386 1.00 8.69 762 LEU A CA 1
ATOM 769 C C . LEU A 1 120 ? 20.456 7.135 -3.369 1.00 8.47 762 LEU A C 1
ATOM 770 O O . LEU A 1 120 ? 21.555 6.989 -3.996 1.00 8.83 762 LEU A O 1
ATOM 775 N N . TYR A 1 121 ? 20.168 8.235 -2.678 1.00 8.15 763 TYR A N 1
ATOM 776 C CA . TYR A 1 121 ? 21.030 9.397 -2.652 1.00 8.65 763 TYR A CA 1
ATOM 777 C C . TYR A 1 121 ? 21.997 9.297 -1.484 1.00 7.93 763 TYR A C 1
ATOM 778 O O . TYR A 1 121 ? 21.923 9.986 -0.462 1.00 8.64 763 TYR A O 1
ATOM 787 N N . PHE A 1 122 ? 22.993 8.403 -1.641 1.00 7.76 764 PHE A N 1
ATOM 788 C CA . PHE A 1 122 ? 24.003 8.291 -0.592 1.00 8.36 764 PHE A CA 1
ATOM 789 C C . PHE A 1 122 ? 24.757 9.608 -0.429 1.00 7.29 764 PHE A C 1
ATOM 790 O O . PHE A 1 122 ? 25.033 10.029 0.699 1.00 8.44 764 PHE A O 1
ATOM 798 N N . ALA A 1 123 ? 25.069 10.246 -1.538 1.00 8.38 765 ALA A N 1
ATOM 799 C CA . ALA A 1 123 ? 25.763 11.530 -1.598 1.00 8.49 765 ALA A CA 1
ATOM 800 C C . ALA A 1 123 ? 25.473 12.115 -2.955 1.00 8.25 765 ALA A C 1
ATOM 801 O O . ALA A 1 123 ? 25.104 11.352 -3.854 1.00 8.96 765 ALA A O 1
ATOM 803 N N . PRO A 1 124 ? 25.717 13.420 -3.169 1.00 9.13 766 PRO A N 1
ATOM 804 C CA . PRO A 1 124 ? 25.478 13.972 -4.487 1.00 10.79 766 PRO A CA 1
ATOM 805 C C . PRO A 1 124 ? 26.286 13.281 -5.593 1.00 9.30 766 PRO A C 1
ATOM 806 O O . PRO A 1 124 ? 25.848 13.210 -6.738 1.00 10.67 766 PRO A O 1
ATOM 810 N N . ASP A 1 125 ? 27.462 12.793 -5.235 1.00 9.31 767 ASP A N 1
ATOM 811 C CA . ASP A 1 125 ? 28.397 12.075 -6.108 1.00 9.93 767 ASP A CA 1
ATOM 812 C C . ASP A 1 125 ? 28.376 10.565 -5.897 1.00 9.11 767 ASP A C 1
ATOM 813 O O . ASP A 1 125 ? 29.287 9.892 -6.337 1.00 10.65 767 ASP A O 1
ATOM 818 N N . LEU A 1 126 ? 27.344 10.068 -5.236 1.00 8.55 768 LEU A N 1
ATOM 819 C CA . LEU A 1 126 ? 27.236 8.601 -5.051 1.00 8.76 768 LEU A CA 1
ATOM 820 C C . LEU A 1 126 ? 25.753 8.293 -4.978 1.00 8.87 768 LEU A C 1
ATOM 821 O O . LEU A 1 126 ? 25.174 8.041 -3.920 1.00 10.84 768 LEU A O 1
ATOM 826 N N . VAL A 1 127 ? 25.120 8.338 -6.145 1.00 9.14 769 VAL A N 1
ATOM 827 C CA . VAL A 1 127 ? 23.689 8.071 -6.289 1.00 9.29 769 VAL A CA 1
ATOM 828 C C . VAL A 1 127 ? 23.534 6.693 -6.916 1.00 9.10 769 VAL A C 1
ATOM 829 O O . VAL A 1 127 ? 24.107 6.410 -7.984 1.00 12.84 769 VAL A O 1
ATOM 833 N N . PHE A 1 128 ? 22.796 5.811 -6.259 1.00 8.80 770 PHE A N 1
ATOM 834 C CA . PHE A 1 128 ? 22.618 4.448 -6.761 1.00 8.48 770 PHE A CA 1
ATOM 835 C C . PHE A 1 128 ? 21.327 4.303 -7.503 1.00 8.29 770 PHE A C 1
ATOM 836 O O . PHE A 1 128 ? 20.206 4.444 -6.964 1.00 10.41 770 PHE A O 1
ATOM 844 N N . ASN A 1 129 ? 21.444 3.965 -8.769 1.00 9.05 771 ASN A N 1
ATOM 845 C CA . ASN A 1 129 ? 20.359 3.394 -9.567 1.00 10.18 771 ASN A CA 1
ATOM 846 C C . ASN A 1 129 ? 20.339 1.880 -9.346 1.00 9.49 771 ASN A C 1
ATOM 847 O O . ASN A 1 129 ? 21.170 1.341 -8.599 1.00 9.40 771 ASN A O 1
ATOM 852 N N . GLU A 1 130 ? 19.377 1.156 -9.959 1.00 9.64 772 GLU A N 1
ATOM 853 C CA . GLU A 1 130 ? 19.298 -0.283 -9.726 1.00 9.22 772 GLU A CA 1
ATOM 854 C C . GLU A 1 130 ? 20.541 -1.008 -10.235 1.00 9.41 772 GLU A C 1
ATOM 855 O O . GLU A 1 130 ? 20.899 -2.036 -9.670 1.00 9.55 772 GLU A O 1
ATOM 861 N N . TYR A 1 131 ? 21.133 -0.526 -11.343 1.00 8.72 773 TYR A N 1
ATOM 862 C CA . TYR A 1 131 ? 22.365 -1.155 -11.800 1.00 9.23 773 TYR A CA 1
ATOM 863 C C . TYR A 1 131 ? 23.416 -1.159 -10.687 1.00 8.32 773 TYR A C 1
ATOM 864 O O . TYR A 1 131 ? 24.079 -2.138 -10.448 1.00 10.04 773 TYR A O 1
ATOM 873 N N . ARG A 1 132 ? 23.588 -0.011 -10.024 1.00 9.07 774 ARG A N 1
ATOM 874 C CA . ARG A 1 132 ? 24.549 0.141 -8.948 1.00 9.24 774 ARG A CA 1
ATOM 875 C C . ARG A 1 132 ? 24.123 -0.667 -7.707 1.00 10.02 774 ARG A C 1
ATOM 876 O O . ARG A 1 132 ? 24.995 -1.252 -7.050 1.00 10.62 774 ARG A O 1
ATOM 884 N N . MET A 1 133 ? 22.843 -0.716 -7.394 1.00 9.67 775 MET A N 1
ATOM 885 C CA . MET A 1 133 ? 22.425 -1.560 -6.329 1.00 10.06 775 MET A CA 1
ATOM 886 C C . MET A 1 133 ? 22.845 -2.990 -6.547 1.00 9.87 775 MET A C 1
ATOM 887 O O . MET A 1 133 ? 23.296 -3.689 -5.666 1.00 12.21 775 MET A O 1
ATOM 892 N N . HIS A 1 134 ? 22.684 -3.490 -7.764 1.00 9.97 776 HIS A N 1
ATOM 893 C CA . HIS A 1 134 ? 23.078 -4.815 -8.165 1.00 9.78 776 HIS A CA 1
ATOM 894 C C . HIS A 1 134 ? 24.590 -4.956 -8.084 1.00 10.26 776 HIS A C 1
ATOM 895 O O . HIS A 1 134 ? 25.103 -5.925 -7.542 1.00 11.28 776 HIS A O 1
ATOM 902 N N . LYS A 1 135 ? 25.334 -4.014 -8.676 1.00 10.25 777 LYS A N 1
ATOM 903 C CA . LYS A 1 135 ? 26.783 -4.118 -8.707 1.00 10.98 777 LYS A CA 1
ATOM 904 C C . LYS A 1 135 ? 27.397 -4.129 -7.331 1.00 11.67 777 LYS A C 1
ATOM 905 O O . LYS A 1 135 ? 28.458 -4.785 -7.096 1.00 13.32 777 LYS A O 1
ATOM 911 N N . SER A 1 136 ? 26.826 -3.432 -6.406 1.00 10.45 778 SER A N 1
ATOM 912 C CA . SER A 1 136 ? 27.297 -3.322 -5.015 1.00 11.00 778 SER A CA 1
ATOM 913 C C . SER A 1 136 ? 27.194 -4.613 -4.233 1.00 10.28 778 SER A C 1
ATOM 914 O O . SER A 1 136 ? 27.771 -4.724 -3.160 1.00 10.43 778 SER A O 1
ATOM 917 N N . ARG A 1 137 ? 26.411 -5.5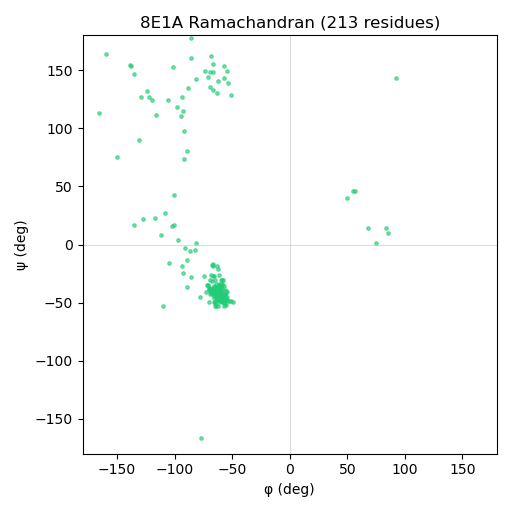85 -4.724 1.00 11.36 779 ARG A N 1
ATOM 918 C CA . ARG A 1 137 ? 26.176 -6.832 -4.018 1.00 11.10 779 ARG A CA 1
ATOM 919 C C . ARG A 1 137 ? 25.359 -6.659 -2.747 1.00 11.74 779 ARG A C 1
ATOM 920 O O . ARG A 1 137 ? 25.238 -7.573 -1.969 1.00 13.95 779 ARG A O 1
ATOM 928 N N . MET A 1 138 ? 24.721 -5.473 -2.617 1.00 11.81 780 MET A N 1
ATOM 929 C CA A MET A 1 138 ? 23.807 -5.252 -1.468 0.50 12.31 780 MET A CA 1
ATOM 930 C CA B MET A 1 138 ? 23.888 -5.040 -1.519 0.50 12.72 780 MET A CA 1
ATOM 931 C C . MET A 1 138 ? 22.453 -4.844 -2.018 1.00 11.24 780 MET A C 1
ATOM 932 O O . MET A 1 138 ? 21.760 -3.969 -1.504 1.00 11.08 780 MET A O 1
ATOM 941 N N . TYR A 1 139 ? 22.041 -5.543 -3.052 1.00 10.51 781 TYR A N 1
ATOM 942 C CA . TYR A 1 139 ? 20.774 -5.217 -3.661 1.00 10.98 781 TYR A CA 1
ATOM 943 C C . TYR A 1 139 ? 19.592 -5.245 -2.709 1.00 9.49 781 TYR A C 1
ATOM 944 O O . TYR A 1 139 ? 18.789 -4.337 -2.650 1.00 10.24 781 TYR A O 1
ATOM 953 N N . SER A 1 140 ? 19.468 -6.291 -1.914 1.00 9.95 782 SER A N 1
ATOM 954 C CA A SER A 1 140 ? 18.340 -6.440 -1.024 0.50 10.69 782 SER A CA 1
ATOM 955 C CA B SER A 1 140 ? 18.351 -6.444 -0.980 0.50 11.38 782 SER A CA 1
ATOM 956 C C . SER A 1 140 ? 18.285 -5.294 -0.007 1.00 10.59 782 SER A C 1
ATOM 957 O O . SER A 1 140 ? 17.236 -4.693 0.267 1.00 11.98 782 SER A O 1
ATOM 962 N N . GLN A 1 141 ? 19.422 -4.983 0.584 1.00 10.52 783 GLN A N 1
ATOM 963 C CA . GLN A 1 141 ? 19.524 -3.870 1.517 1.00 10.05 783 GLN A CA 1
ATOM 964 C C . GLN A 1 141 ? 19.108 -2.580 0.863 1.00 9.03 783 GLN A C 1
ATOM 965 O O . GLN A 1 141 ? 18.402 -1.749 1.429 1.00 9.93 783 GLN A O 1
ATOM 971 N N . CYS A 1 142 ? 19.599 -2.356 -0.357 1.00 8.61 784 CYS A N 1
ATOM 972 C CA . CYS A 1 142 ? 19.287 -1.179 -1.097 1.00 9.14 784 CYS A CA 1
ATOM 973 C C . CYS A 1 142 ? 17.767 -1.046 -1.379 1.00 8.70 784 CYS A C 1
ATOM 974 O O . CYS A 1 142 ? 17.255 0.042 -1.216 1.00 9.17 784 CYS A O 1
ATOM 977 N N . VAL A 1 143 ? 17.127 -2.097 -1.820 1.00 9.61 785 VAL A N 1
ATOM 978 C CA A VAL A 1 143 ? 15.708 -1.951 -2.119 0.50 9.96 785 VAL A CA 1
ATOM 979 C CA B VAL A 1 143 ? 15.686 -2.010 -2.113 0.50 10.84 785 VAL A CA 1
ATOM 980 C C . VAL A 1 143 ? 14.888 -1.753 -0.824 1.00 9.28 785 VAL A C 1
ATOM 981 O O . VAL A 1 143 ? 13.891 -1.051 -0.852 1.00 10.39 785 VAL A O 1
ATOM 988 N N . ARG A 1 144 ? 15.359 -2.301 0.283 1.00 10.01 786 ARG A N 1
ATOM 989 C CA . ARG A 1 144 ? 14.717 -2.014 1.555 1.00 10.30 786 ARG A CA 1
ATOM 990 C C . ARG A 1 144 ? 14.888 -0.519 1.915 1.00 9.34 786 ARG A C 1
ATOM 991 O O . ARG A 1 144 ? 13.960 0.076 2.448 1.00 9.65 786 ARG A O 1
ATOM 999 N N . MET A 1 145 ? 16.023 0.055 1.644 1.00 8.95 787 MET A N 1
ATOM 1000 C CA . MET A 1 145 ? 16.223 1.468 1.834 1.00 8.93 787 MET A CA 1
ATOM 1001 C C . MET A 1 145 ? 15.362 2.307 0.894 1.00 8.76 787 MET A C 1
ATOM 1002 O O . MET A 1 145 ? 14.936 3.397 1.273 1.00 9.63 787 MET A O 1
ATOM 1007 N N . ARG A 1 146 ? 15.177 1.842 -0.338 1.00 8.76 788 ARG A N 1
ATOM 1008 C CA . ARG A 1 146 ? 14.304 2.569 -1.257 1.00 9.09 788 ARG A CA 1
ATOM 1009 C C . ARG A 1 146 ? 12.860 2.569 -0.726 1.00 8.95 788 ARG A C 1
ATOM 1010 O O . ARG A 1 146 ? 12.188 3.587 -0.802 1.00 9.36 788 ARG A O 1
ATOM 1018 N N . HIS A 1 147 ? 12.418 1.440 -0.204 1.00 8.87 789 HIS A N 1
ATOM 1019 C CA . HIS A 1 147 ? 11.103 1.363 0.388 1.00 9.56 789 HIS A CA 1
ATOM 1020 C C . HIS A 1 147 ? 10.984 2.326 1.555 1.00 9.42 789 HIS A C 1
ATOM 1021 O O . HIS A 1 147 ? 9.970 3.017 1.693 1.00 9.74 789 HIS A O 1
ATOM 1028 N N . LEU A 1 148 ? 11.998 2.385 2.428 1.00 9.11 790 LEU A N 1
ATOM 1029 C CA . LEU A 1 148 ? 12.014 3.375 3.518 1.00 9.46 790 LEU A CA 1
ATOM 1030 C C . LEU A 1 148 ? 11.908 4.802 2.985 1.00 9.15 790 LEU A C 1
ATOM 1031 O O . LEU A 1 148 ? 11.096 5.599 3.504 1.00 9.78 790 LEU A O 1
ATOM 1036 N N . SER A 1 149 ? 12.673 5.141 1.951 1.00 9.31 791 SER A N 1
ATOM 1037 C CA . SER A 1 149 ? 12.555 6.428 1.299 1.00 9.00 791 SER A CA 1
ATOM 1038 C C . SER A 1 149 ? 11.131 6.729 0.916 1.00 8.63 791 SER A C 1
ATOM 1039 O O . SER A 1 149 ? 10.619 7.818 1.139 1.00 10.17 791 SER A O 1
ATOM 1042 N N . GLN A 1 150 ? 10.494 5.733 0.277 1.00 9.14 792 GLN A N 1
ATOM 1043 C CA . GLN A 1 150 ? 9.090 5.910 -0.162 1.00 9.16 792 GLN A CA 1
ATOM 1044 C C . GLN A 1 150 ? 8.178 6.192 0.978 1.00 8.80 792 GLN A C 1
ATOM 1045 O O . GLN A 1 150 ? 7.215 6.965 0.863 1.00 9.70 792 GLN A O 1
ATOM 1051 N N . GLU A 1 151 ? 8.393 5.520 2.111 1.00 8.67 793 GLU A N 1
ATOM 1052 C CA . GLU A 1 151 ? 7.603 5.693 3.293 1.00 9.09 793 GLU A CA 1
ATOM 1053 C C . GLU A 1 151 ? 7.649 7.094 3.829 1.00 8.86 793 GLU A C 1
ATOM 1054 O O . GLU A 1 151 ? 6.659 7.594 4.392 1.00 9.14 793 GLU A O 1
ATOM 1060 N N . PHE A 1 152 ? 8.759 7.788 3.722 1.00 9.50 794 PHE A N 1
ATOM 1061 C CA . PHE A 1 152 ? 8.815 9.201 4.116 1.00 9.11 794 PHE A CA 1
ATOM 1062 C C . PHE A 1 152 ? 7.722 9.994 3.393 1.00 8.90 794 PHE A C 1
ATOM 1063 O O . PHE A 1 152 ? 7.099 10.903 3.962 1.00 10.69 794 PHE A O 1
ATOM 1071 N N . GLY A 1 153 ? 7.528 9.686 2.130 1.00 9.92 795 GLY A N 1
ATOM 1072 C CA . GLY A 1 153 ? 6.482 10.360 1.353 1.00 10.70 795 GLY A CA 1
ATOM 1073 C C . GLY A 1 153 ? 5.076 9.824 1.644 1.00 9.78 795 GLY A C 1
ATOM 1074 O O . GLY A 1 153 ? 4.135 10.585 1.863 1.00 10.44 795 GLY A O 1
ATOM 1075 N N . TRP A 1 154 ? 4.913 8.525 1.701 1.00 9.52 796 TRP A N 1
ATOM 1076 C CA . TRP A 1 154 ? 3.580 7.954 1.951 1.00 9.54 796 TRP A CA 1
ATOM 1077 C C . TRP A 1 154 ? 3.010 8.383 3.289 1.00 9.50 796 TRP A C 1
ATOM 1078 O O . TRP A 1 154 ? 1.811 8.631 3.379 1.00 11.16 796 TRP A O 1
ATOM 1089 N N . LEU A 1 155 ? 3.865 8.428 4.321 1.00 8.87 797 LEU A N 1
ATOM 1090 C CA . LEU A 1 155 ? 3.500 8.861 5.644 1.00 8.08 797 LEU A CA 1
ATOM 1091 C C . LEU A 1 155 ? 3.496 10.366 5.821 1.00 8.66 797 LEU A C 1
ATOM 1092 O O . LEU A 1 155 ? 3.147 10.861 6.896 1.00 9.45 797 LEU A O 1
ATOM 1097 N N . GLN A 1 156 ? 3.914 11.111 4.818 1.00 8.51 798 GLN A N 1
ATOM 1098 C CA . GLN A 1 156 ? 3.960 12.556 4.908 1.00 8.53 798 GLN A CA 1
ATOM 1099 C C . GLN A 1 156 ? 4.776 12.977 6.117 1.00 7.96 798 GLN A C 1
ATOM 1100 O O . GLN A 1 156 ? 4.445 13.914 6.854 1.00 9.24 798 GLN A O 1
ATOM 1106 N N . ILE A 1 157 ? 5.948 12.370 6.316 1.00 8.10 799 ILE A N 1
ATOM 1107 C CA . ILE A 1 157 ? 6.827 12.752 7.427 1.00 8.10 799 ILE A CA 1
ATOM 1108 C C . ILE A 1 157 ? 7.268 14.207 7.219 1.00 8.04 799 ILE A C 1
ATOM 1109 O O . ILE A 1 157 ? 7.730 14.598 6.172 1.00 9.35 799 ILE A O 1
ATOM 1114 N N . THR A 1 158 ? 7.126 14.995 8.279 1.00 8.40 800 THR A N 1
ATOM 1115 C CA . THR A 1 158 ? 7.483 16.376 8.203 1.00 8.13 800 THR A CA 1
ATOM 1116 C C . THR A 1 158 ? 8.996 16.512 8.490 1.00 8.76 800 THR A C 1
ATOM 1117 O O . THR A 1 158 ? 9.589 15.654 9.100 1.00 8.89 800 THR A O 1
ATOM 1121 N N . PRO A 1 159 ? 9.605 17.655 8.068 1.00 8.26 801 PRO A N 1
ATOM 1122 C CA . PRO A 1 159 ? 11.002 17.806 8.365 1.00 8.37 801 PRO A CA 1
ATOM 1123 C C . PRO A 1 159 ? 11.327 17.756 9.819 1.00 8.60 801 PRO A C 1
ATOM 1124 O O . PRO A 1 159 ? 12.375 17.263 10.264 1.00 9.46 801 PRO A O 1
ATOM 1128 N N . GLN A 1 160 ? 10.426 18.264 10.657 1.00 8.61 802 GLN A N 1
ATOM 1129 C CA . GLN A 1 160 ? 10.574 18.306 12.104 1.00 9.22 802 GLN A CA 1
ATOM 1130 C C . GLN A 1 160 ? 10.415 16.925 12.769 1.00 8.57 802 GLN A C 1
ATOM 1131 O O . GLN A 1 160 ? 11.158 16.566 13.675 1.00 8.88 802 GLN A O 1
ATOM 1137 N N . GLU A 1 161 ? 9.417 16.140 12.276 1.00 8.39 803 GLU A N 1
ATOM 1138 C CA . GLU A 1 161 ? 9.352 14.725 12.642 1.00 7.80 803 GLU A CA 1
ATOM 1139 C C . GLU A 1 161 ? 10.647 13.989 12.285 1.00 8.02 803 GLU A C 1
ATOM 1140 O O . GLU A 1 161 ? 11.171 13.245 13.104 1.00 8.65 803 GLU A O 1
ATOM 1146 N N . PHE A 1 162 ? 11.140 14.181 11.058 1.00 7.53 804 PHE A N 1
ATOM 1147 C CA . PHE A 1 162 ? 12.380 13.576 10.650 1.00 7.29 804 PHE A CA 1
ATOM 1148 C C . PHE A 1 162 ? 13.510 13.893 11.623 1.00 8.21 804 PHE A C 1
ATOM 1149 O O . PHE A 1 162 ? 14.260 13.015 12.096 1.00 7.81 804 PHE A O 1
ATOM 1157 N N . LEU A 1 163 ? 13.668 15.173 11.977 1.00 8.14 805 LEU A N 1
ATOM 1158 C CA . LEU A 1 163 ? 14.785 15.589 12.860 1.00 8.28 805 LEU A CA 1
ATOM 1159 C C . LEU A 1 163 ? 14.577 14.926 14.211 1.00 7.68 805 LEU A C 1
ATOM 1160 O O . LEU A 1 163 ? 15.605 14.422 14.764 1.00 7.95 805 LEU A O 1
ATOM 1165 N N A CYS A 1 164 ? 13.417 14.869 14.779 0.70 7.51 806 CYS A N 1
ATOM 1166 N N B CYS A 1 164 ? 13.428 14.994 14.886 0.30 8.46 806 CYS A N 1
ATOM 1167 C CA A CYS A 1 164 ? 13.287 14.338 16.121 0.70 7.82 806 CYS A CA 1
ATOM 1168 C CA B CYS A 1 164 ? 13.310 14.320 16.195 0.30 10.40 806 CYS A CA 1
ATOM 1169 C C A CYS A 1 164 ? 13.426 12.805 16.130 0.70 7.30 806 CYS A C 1
ATOM 1170 C C B CYS A 1 164 ? 13.501 12.795 16.069 0.30 7.89 806 CYS A C 1
ATOM 1171 O O A CYS A 1 164 ? 14.000 12.247 17.050 0.70 8.61 806 CYS A O 1
ATOM 1172 O O B CYS A 1 164 ? 14.133 12.177 16.885 0.30 10.52 806 CYS A O 1
ATOM 1177 N N . MET A 1 165 ? 12.907 12.178 15.065 1.00 7.91 807 MET A N 1
ATOM 1178 C CA . MET A 1 165 ? 13.084 10.769 14.919 1.00 7.10 807 MET A CA 1
ATOM 1179 C C . MET A 1 165 ? 14.528 10.374 14.810 1.00 6.71 807 MET A C 1
ATOM 1180 O O . MET A 1 165 ? 14.953 9.371 15.386 1.00 8.08 807 MET A O 1
ATOM 1185 N N . LYS A 1 166 ? 15.257 11.105 13.984 1.00 7.39 808 LYS A N 1
ATOM 1186 C CA . LYS A 1 166 ? 16.675 10.793 13.817 1.00 7.39 808 LYS A CA 1
ATOM 1187 C C . LYS A 1 166 ? 17.435 10.892 15.128 1.00 7.14 808 LYS A C 1
ATOM 1188 O O . LYS A 1 166 ? 18.295 10.048 15.423 1.00 8.09 808 LYS A O 1
ATOM 1194 N N . ALA A 1 167 ? 17.168 11.940 15.901 1.00 7.96 809 ALA A N 1
ATOM 1195 C CA . ALA A 1 167 ? 17.792 12.060 17.241 1.00 8.50 809 ALA A CA 1
ATOM 1196 C C . ALA A 1 167 ? 17.452 10.896 18.113 1.00 7.74 809 ALA A C 1
ATOM 1197 O O . ALA A 1 167 ? 18.294 10.319 18.799 1.00 8.83 809 ALA A O 1
ATOM 1199 N N . LEU A 1 168 ? 16.163 10.494 18.138 1.00 9.18 810 LEU A N 1
ATOM 1200 C CA . LEU A 1 168 ? 15.738 9.371 18.951 1.00 8.97 810 LEU A CA 1
ATOM 1201 C C . LEU A 1 168 ? 16.474 8.084 18.521 1.00 8.66 810 LEU A C 1
ATOM 1202 O O . LEU A 1 168 ? 16.784 7.240 19.377 1.00 9.31 810 LEU A O 1
ATOM 1207 N N . LEU A 1 169 ? 16.705 7.914 17.252 1.00 10.19 811 LEU A N 1
ATOM 1208 C CA . LEU A 1 169 ? 17.360 6.797 16.715 1.00 10.81 811 LEU A CA 1
ATOM 1209 C C . LEU A 1 169 ? 18.752 6.627 17.314 1.00 10.91 811 LEU A C 1
ATOM 1210 O O . LEU A 1 169 ? 19.186 5.501 17.504 1.00 13.32 811 LEU A O 1
ATOM 1215 N N . LEU A 1 170 ? 19.439 7.668 17.707 1.00 9.15 812 LEU A N 1
ATOM 1216 C CA . LEU A 1 170 ? 20.760 7.577 18.378 1.00 9.51 812 LEU A CA 1
ATOM 1217 C C . LEU A 1 170 ? 20.627 6.813 19.686 1.00 10.23 812 LEU A C 1
ATOM 1218 O O . LEU A 1 170 ? 21.514 6.094 20.058 1.00 13.95 812 LEU A O 1
ATOM 1223 N N . PHE A 1 171 ? 19.512 6.989 20.387 1.00 8.45 813 PHE A N 1
ATOM 1224 C CA . PHE A 1 171 ? 19.255 6.418 21.692 1.00 9.44 813 PHE A CA 1
ATOM 1225 C C . PHE A 1 171 ? 18.384 5.193 21.626 1.00 9.45 813 PHE A C 1
ATOM 1226 O O . PHE A 1 171 ? 17.492 5.015 22.453 1.00 11.85 813 PHE A O 1
ATOM 1234 N N . SER A 1 172 ? 18.654 4.324 20.650 1.00 9.25 814 SER A N 1
ATOM 1235 C CA . SER A 1 172 ? 17.836 3.151 20.397 1.00 9.75 814 SER A CA 1
ATOM 1236 C C . SER A 1 172 ? 18.594 1.808 20.339 1.00 9.51 814 SER A C 1
ATOM 1237 O O . SER A 1 172 ? 18.041 0.867 19.792 1.00 10.65 814 SER A O 1
ATOM 1240 N N . ILE A 1 173 ? 19.788 1.713 20.929 1.00 10.93 815 ILE A N 1
ATOM 1241 C CA A ILE A 1 173 ? 20.582 0.468 20.974 0.50 11.93 815 ILE A CA 1
ATOM 1242 C CA B ILE A 1 173 ? 20.493 0.450 20.919 0.50 11.46 815 ILE A CA 1
ATOM 1243 C C . ILE A 1 173 ? 21.368 0.382 22.194 1.00 16.73 815 ILE A C 1
ATOM 1244 O O . ILE A 1 173 ? 22.221 1.318 22.458 1.00 20.47 815 ILE A O 1
ATOM 1253 N N . ILE A 1 174 ? 21.216 -0.699 22.994 1.00 14.83 816 ILE A N 1
ATOM 1254 C CA . ILE A 1 174 ? 21.872 -0.726 24.299 1.00 17.04 816 ILE A CA 1
ATOM 1255 C C . ILE A 1 174 ? 22.465 -2.168 24.532 1.00 16.54 816 ILE A C 1
ATOM 1256 O O . ILE A 1 174 ? 21.945 -3.196 24.056 1.00 12.81 816 ILE A O 1
ATOM 1261 N N . PRO A 1 175 ? 23.498 -2.212 25.359 1.00 15.27 817 PRO A N 1
ATOM 1262 C CA . PRO A 1 175 ? 24.105 -3.484 25.688 1.00 12.11 817 PRO A CA 1
ATOM 1263 C C . PRO A 1 175 ? 23.382 -4.239 26.756 1.00 13.19 817 PRO A C 1
ATOM 1264 O O . PRO A 1 175 ? 22.894 -3.677 27.777 1.00 14.19 817 PRO A O 1
ATOM 1268 N N . VAL A 1 176 ? 23.326 -5.530 26.613 1.00 12.79 818 VAL A N 1
ATOM 1269 C CA . VAL A 1 176 ? 22.711 -6.394 27.627 1.00 14.00 818 VAL A CA 1
ATOM 1270 C C . VAL A 1 176 ? 23.335 -6.193 28.994 1.00 15.13 818 VAL A C 1
ATOM 1271 O O . VAL A 1 176 ? 22.629 -6.214 30.005 1.00 14.74 818 VAL A O 1
ATOM 1275 N N . ASP A 1 177 ? 24.640 -6.031 29.070 1.00 14.10 819 ASP A N 1
ATOM 1276 C CA . ASP A 1 177 ? 25.373 -5.924 30.301 1.00 14.17 819 ASP A CA 1
ATOM 1277 C C . ASP A 1 177 ? 25.340 -4.528 30.895 1.00 14.18 819 ASP A C 1
ATOM 1278 O O . ASP A 1 177 ? 25.983 -4.290 31.926 1.00 15.53 819 ASP A O 1
ATOM 1283 N N . GLY A 1 178 ? 24.644 -3.595 30.250 1.00 12.43 820 GLY A N 1
ATOM 1284 C CA . GLY A 1 178 ? 24.474 -2.254 30.761 1.00 13.08 820 GLY A CA 1
ATOM 1285 C C . GLY A 1 178 ? 25.504 -1.246 30.283 1.00 13.86 820 GLY A C 1
ATOM 1286 O O . GLY A 1 178 ? 26.706 -1.588 30.110 1.00 15.06 820 GLY A O 1
ATOM 1287 N N . LEU A 1 179 ? 25.065 -0.032 30.058 1.00 11.89 821 LEU A N 1
ATOM 1288 C CA . LEU A 1 179 ? 25.941 1.118 29.883 1.00 12.18 821 LEU A CA 1
ATOM 1289 C C . LEU A 1 179 ? 26.652 1.464 31.219 1.00 14.02 821 LEU A C 1
ATOM 1290 O O . LEU A 1 179 ? 26.288 0.892 32.262 1.00 14.29 821 LEU A O 1
ATOM 1295 N N . LYS A 1 180 ? 27.724 2.229 31.192 1.00 12.43 822 LYS A N 1
ATOM 1296 C CA . LYS A 1 180 ? 28.433 2.640 32.409 1.00 13.64 822 LYS A CA 1
ATOM 1297 C C . LYS A 1 180 ? 27.430 3.333 33.316 1.00 14.41 822 LYS A C 1
ATOM 1298 O O . LYS A 1 180 ? 27.457 3.099 34.516 1.00 16.93 822 LYS A O 1
ATOM 1304 N N . ASN A 1 181 ? 26.523 4.213 32.799 1.00 12.99 823 ASN A N 1
ATOM 1305 C CA . ASN A 1 181 ? 25.422 4.748 33.544 1.00 11.72 823 ASN A CA 1
ATOM 1306 C C . ASN A 1 181 ? 24.139 4.608 32.745 1.00 11.34 823 ASN A C 1
ATOM 1307 O O . ASN A 1 181 ? 23.784 5.468 31.934 1.00 12.43 823 ASN A O 1
ATOM 1312 N N . GLN A 1 182 ? 23.481 3.505 32.920 1.00 11.43 824 GLN A N 1
ATOM 1313 C CA . GLN A 1 182 ? 22.262 3.174 32.211 1.00 11.10 824 GLN A CA 1
ATOM 1314 C C . GLN A 1 182 ? 21.145 4.164 32.545 1.00 10.96 824 GLN A C 1
ATOM 1315 O O . GLN A 1 182 ? 20.370 4.546 31.663 1.00 11.33 824 GLN A O 1
ATOM 1321 N N . LYS A 1 183 ? 21.054 4.601 33.787 1.00 11.06 825 LYS A N 1
ATOM 1322 C CA . LYS A 1 183 ? 19.968 5.488 34.194 1.00 11.03 825 LYS A CA 1
ATOM 1323 C 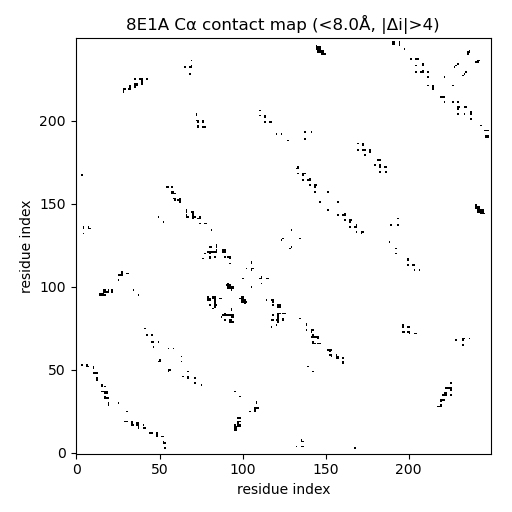C . LYS A 1 183 ? 20.060 6.811 33.452 1.00 11.83 825 LYS A C 1
ATOM 1324 O O . LYS A 1 183 ? 18.996 7.350 33.036 1.00 11.91 825 LYS A O 1
ATOM 1326 N N . PHE A 1 184 ? 21.266 7.344 33.237 1.00 11.74 826 PHE A N 1
ATOM 1327 C CA . PHE A 1 184 ? 21.369 8.607 32.525 1.00 11.65 826 PHE A CA 1
ATOM 1328 C C . PHE A 1 184 ? 20.917 8.452 31.077 1.00 10.89 826 PHE A C 1
ATOM 1329 O O . PHE A 1 184 ? 20.216 9.328 30.519 1.00 10.91 826 PHE A O 1
ATOM 1337 N N . PHE A 1 185 ? 21.223 7.338 30.452 1.00 9.71 827 PHE A N 1
ATOM 1338 C CA . PHE A 1 185 ? 20.734 7.028 29.112 1.00 9.30 827 PHE A CA 1
ATOM 1339 C C . PHE A 1 185 ? 19.222 6.919 29.075 1.00 9.16 827 PHE A C 1
ATOM 1340 O O . PHE A 1 185 ? 18.542 7.452 28.209 1.00 9.84 827 PHE A O 1
ATOM 1348 N N . ASP A 1 186 ? 18.686 6.162 30.045 1.00 9.33 828 ASP A N 1
ATOM 1349 C CA . ASP A 1 186 ? 17.267 5.930 30.100 1.00 9.57 828 ASP A CA 1
ATOM 1350 C C . ASP A 1 186 ? 16.461 7.228 30.164 1.00 9.90 828 ASP A C 1
ATOM 1351 O O . ASP A 1 186 ? 15.402 7.382 29.542 1.00 9.97 828 ASP A O 1
ATOM 1356 N N . GLU A 1 187 ? 16.947 8.141 31.004 1.00 10.10 829 GLU A N 1
ATOM 1357 C CA . GLU A 1 187 ? 16.299 9.441 31.163 1.00 10.47 829 GLU A CA 1
ATOM 1358 C C . GLU A 1 187 ? 16.392 10.230 29.855 1.00 10.54 829 GLU A C 1
ATOM 1359 O O . GLU A 1 187 ? 15.411 10.879 29.457 1.00 10.32 829 GLU A O 1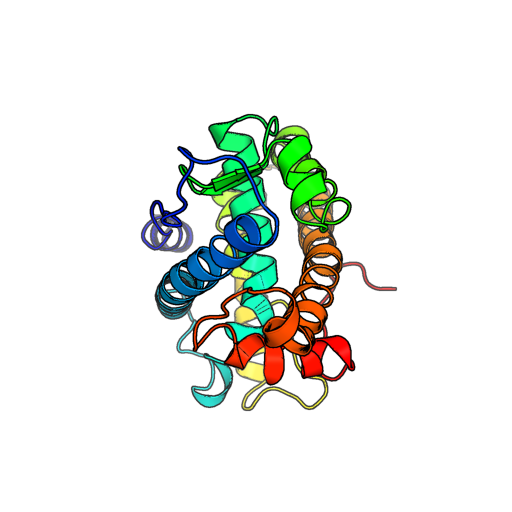
ATOM 1365 N N . LEU A 1 188 ? 17.513 10.221 29.191 1.00 9.78 830 LEU A N 1
ATOM 1366 C CA . LEU A 1 188 ? 17.673 10.948 27.965 1.00 10.70 830 LEU A CA 1
ATOM 1367 C C . LEU A 1 188 ? 16.748 10.434 26.872 1.00 10.06 830 LEU A C 1
ATOM 1368 O O . LEU A 1 188 ? 16.067 11.177 26.190 1.00 10.37 830 LEU A O 1
ATOM 1373 N N . ARG A 1 189 ? 16.715 9.123 26.723 1.00 9.64 831 ARG A N 1
ATOM 1374 C CA . ARG A 1 189 ? 15.833 8.478 25.774 1.00 9.56 831 ARG A CA 1
ATOM 1375 C C . ARG A 1 189 ? 14.347 8.883 26.037 1.00 9.22 831 ARG A C 1
ATOM 1376 O O . ARG A 1 189 ? 13.621 9.245 25.116 1.00 10.24 831 ARG A O 1
ATOM 1384 N N . MET A 1 190 ? 13.957 8.795 27.307 1.00 9.12 832 MET A N 1
ATOM 1385 C CA . MET A 1 190 ? 12.638 9.224 27.687 1.00 9.78 832 MET A CA 1
ATOM 1386 C C . MET A 1 190 ? 12.367 10.645 27.214 1.00 9.65 832 MET A C 1
ATOM 1387 O O . MET A 1 190 ? 11.262 10.948 26.726 1.00 10.47 832 MET A O 1
ATOM 1392 N N . ASN A 1 191 ? 13.274 11.554 27.455 1.00 10.66 833 ASN A N 1
ATOM 1393 C CA . ASN A 1 191 ? 13.072 12.891 27.065 1.00 10.11 833 ASN A CA 1
ATOM 1394 C C . ASN A 1 191 ? 12.927 13.113 25.557 1.00 10.13 833 ASN A C 1
ATOM 1395 O O . ASN A 1 191 ? 12.177 13.970 25.141 1.00 11.07 833 ASN A O 1
ATOM 1400 N N . TYR A 1 192 ? 13.674 12.319 24.761 1.00 9.30 834 TYR A N 1
ATOM 1401 C CA . TYR A 1 192 ? 13.523 12.424 23.309 1.00 8.95 834 TYR A CA 1
ATOM 1402 C C . TYR A 1 192 ? 12.161 11.853 22.874 1.00 9.10 834 TYR A C 1
ATOM 1403 O O . TYR A 1 192 ? 11.556 12.387 21.937 1.00 10.74 834 TYR A O 1
ATOM 1412 N N . ILE A 1 193 ? 11.639 10.812 23.512 1.00 9.65 835 ILE A N 1
ATOM 1413 C CA . ILE A 1 193 ? 10.291 10.313 23.216 1.00 9.38 835 ILE A CA 1
ATOM 1414 C C . ILE A 1 193 ? 9.304 11.431 23.551 1.00 10.29 835 ILE A C 1
ATOM 1415 O O . ILE A 1 193 ? 8.343 11.696 22.791 1.00 11.01 835 ILE A O 1
ATOM 1420 N N . LYS A 1 194 ? 9.470 12.104 24.690 1.00 11.00 836 LYS A N 1
ATOM 1421 C CA . LYS A 1 194 ? 8.565 13.220 25.076 1.00 11.15 836 LYS A CA 1
ATOM 1422 C C . LYS A 1 194 ? 8.577 14.339 24.028 1.00 10.19 836 LYS A C 1
ATOM 1423 O O . LYS A 1 194 ? 7.546 14.899 23.701 1.00 12.13 836 LYS A O 1
ATOM 1429 N N . GLU A 1 195 ? 9.766 14.657 23.480 1.00 10.37 837 GLU A N 1
ATOM 1430 C CA . GLU A 1 195 ? 9.822 15.651 22.439 1.00 10.54 837 GLU A CA 1
ATOM 1431 C C . GLU A 1 195 ? 9.057 15.220 21.186 1.00 11.90 837 GLU A C 1
ATOM 1432 O O . GLU A 1 195 ? 8.418 16.035 20.528 1.00 11.52 837 GLU A O 1
ATOM 1438 N N . LEU A 1 196 ? 9.182 13.945 20.829 1.00 10.23 838 LEU A N 1
ATOM 1439 C CA . LEU A 1 196 ? 8.432 13.463 19.720 1.00 10.26 838 LEU A CA 1
ATOM 1440 C C . LEU A 1 196 ? 6.951 13.594 19.958 1.00 11.02 838 LEU A C 1
ATOM 1441 O O . LEU A 1 196 ? 6.133 14.027 19.102 1.00 12.32 838 LEU A O 1
ATOM 1446 N N . ASP A 1 197 ? 6.463 13.253 21.185 1.00 11.24 839 ASP A N 1
ATOM 1447 C CA . ASP A 1 197 ? 5.066 13.458 21.580 1.00 11.73 839 ASP A CA 1
ATOM 1448 C C . ASP A 1 197 ? 4.664 14.921 21.379 1.00 12.42 839 ASP A C 1
ATOM 1449 O O . ASP A 1 197 ? 3.544 15.194 20.892 1.00 13.50 839 ASP A O 1
ATOM 1454 N N . ARG A 1 198 ? 5.494 15.861 21.787 1.00 11.56 840 ARG A N 1
ATOM 1455 C CA . ARG A 1 198 ? 5.194 17.277 21.666 1.00 13.63 840 ARG A CA 1
ATOM 1456 C C . ARG A 1 198 ? 5.041 17.702 20.238 1.00 13.13 840 ARG A C 1
ATOM 1457 O O . ARG A 1 198 ? 4.129 18.478 19.856 1.00 15.99 840 ARG A O 1
ATOM 1465 N N . ILE A 1 199 ? 5.878 17.158 19.364 1.00 11.65 841 ILE A N 1
ATOM 1466 C CA . ILE A 1 199 ? 5.835 17.506 17.946 1.00 11.84 841 ILE A CA 1
ATOM 1467 C C . ILE A 1 199 ? 4.548 16.954 17.338 1.00 13.11 841 ILE A C 1
ATOM 1468 O O . ILE A 1 199 ? 3.890 17.653 16.556 1.00 15.35 841 ILE A O 1
ATOM 1473 N N . ILE A 1 200 ? 4.181 15.738 17.695 1.00 11.95 842 ILE A N 1
ATOM 1474 C CA . ILE A 1 200 ? 2.966 15.163 17.177 1.00 13.33 842 ILE A CA 1
ATOM 1475 C C . ILE A 1 200 ? 1.723 15.942 17.634 1.00 12.63 842 ILE A C 1
ATOM 1476 O O . ILE A 1 200 ? 0.729 16.089 16.907 1.00 16.73 842 ILE A O 1
ATOM 1481 N N . ALA A 1 201 ? 1.708 16.377 18.887 1.00 13.86 843 ALA A N 1
ATOM 1482 C CA . ALA A 1 201 ? 0.506 17.011 19.446 1.00 16.23 843 ALA A CA 1
ATOM 1483 C C . ALA A 1 201 ? 0.305 18.452 18.941 1.00 19.14 843 ALA A C 1
ATOM 1484 O O . ALA A 1 201 ? -0.805 18.974 19.013 1.00 25.82 843 ALA A O 1
ATOM 1486 N N A CYS A 1 202 ? 1.376 19.111 18.504 0.50 18.73 844 CYS A N 1
ATOM 1487 N N B CYS A 1 202 ? 1.361 19.023 18.338 0.50 19.45 844 CYS A N 1
ATOM 1488 C CA A CYS A 1 202 ? 1.274 20.519 18.060 0.50 21.57 844 CYS A CA 1
ATOM 1489 C CA B CYS A 1 202 ? 1.387 20.459 17.985 0.50 25.66 844 CYS A CA 1
ATOM 1490 C C A CYS A 1 202 ? 0.034 20.863 17.206 0.50 22.16 844 CYS A C 1
ATOM 1491 C C B CYS A 1 202 ? 0.259 20.950 17.074 0.50 30.91 844 CYS A C 1
ATOM 1492 O O A CYS A 1 202 ? -0.845 21.782 17.588 0.50 38.72 844 CYS A O 1
ATOM 1493 O O B CYS A 1 202 ? -0.255 22.064 17.290 0.50 42.97 844 CYS A O 1
ATOM 1498 N N . LYS A 1 203 ? -0.139 20.177 16.063 1.00 28.34 845 LYS A N 1
ATOM 1499 C CA . LYS A 1 203 ? -1.342 20.601 15.257 1.00 42.95 845 LYS A CA 1
ATOM 1500 C C . LYS A 1 203 ? -2.492 19.594 15.363 1.00 36.70 845 LYS A C 1
ATOM 1501 O O . LYS A 1 203 ? -3.337 19.542 14.482 1.00 57.22 845 LYS A O 1
ATOM 1507 N N . ARG A 1 204 ? -2.544 18.826 16.442 1.00 25.99 846 ARG A N 1
ATOM 1508 C CA . ARG A 1 204 ? -3.493 17.725 16.583 1.00 26.43 846 ARG A CA 1
ATOM 1509 C C . ARG A 1 204 ? -4.319 17.870 17.795 1.00 45.52 846 ARG A C 1
ATOM 1510 O O . ARG A 1 204 ? -3.807 18.045 18.903 1.00 52.97 846 ARG A O 1
ATOM 1518 N N . LYS A 1 205 ? -5.610 17.702 17.585 1.00 57.70 847 LYS A N 1
ATOM 1519 C CA . LYS A 1 205 ? -6.587 18.324 18.494 1.00 65.80 847 LYS A CA 1
ATOM 1520 C C . LYS A 1 205 ? -7.427 17.272 19.211 1.00 68.50 847 LYS A C 1
ATOM 1521 O O . LYS A 1 205 ? -8.508 17.541 19.742 1.00 99.94 847 LYS A O 1
ATOM 1523 N N . ASN A 1 206 ? -6.841 16.091 19.269 1.00 32.70 848 ASN A N 1
ATOM 1524 C CA . ASN A 1 206 ? -7.489 14.832 19.386 1.00 34.36 848 ASN A CA 1
ATOM 1525 C C . ASN A 1 206 ? -6.412 13.755 19.797 1.00 30.14 848 ASN A C 1
ATOM 1526 O O . ASN A 1 206 ? -5.402 13.520 19.062 1.00 27.83 848 ASN A O 1
ATOM 1531 N N . PRO A 1 207 ? -6.505 13.183 21.019 1.00 35.31 849 PRO A N 1
ATOM 1532 C CA . PRO A 1 207 ? -5.507 12.171 21.472 1.00 31.80 849 PRO A CA 1
ATOM 1533 C C . PRO A 1 207 ? -5.504 10.914 20.570 1.00 26.86 849 PRO A C 1
ATOM 1534 O O . PRO A 1 207 ? -4.444 10.298 20.386 1.00 28.59 849 PRO A O 1
ATOM 1538 N N . THR A 1 208 ? -6.612 10.602 19.919 1.00 26.71 850 THR A N 1
ATOM 1539 C CA . THR A 1 208 ? -6.702 9.464 18.971 1.00 24.43 850 THR A CA 1
ATOM 1540 C C . THR A 1 208 ? -5.763 9.758 17.755 1.00 25.42 850 THR A C 1
ATOM 1541 O O . THR A 1 208 ? -5.066 8.834 17.314 1.00 21.48 850 THR A O 1
ATOM 1545 N N . SER A 1 209 ? -5.782 10.998 17.234 1.00 21.81 851 SER A N 1
ATOM 1546 C CA A SER A 1 209 ? -4.982 11.325 16.056 0.50 19.10 851 SER A CA 1
ATOM 1547 C CA B SER A 1 209 ? -4.993 11.351 16.049 0.50 25.64 851 SER A CA 1
ATOM 1548 C C . SER A 1 209 ? -3.508 11.245 16.476 1.00 16.07 851 SER A C 1
ATOM 1549 O O . SER A 1 209 ? -2.660 10.763 15.734 1.00 17.81 851 SER A O 1
ATOM 1554 N N . CYS A 1 210 ? -3.182 11.718 17.717 1.00 16.93 852 CYS A N 1
ATOM 1555 C CA . CYS A 1 210 ? -1.813 11.670 18.195 1.00 14.21 852 CYS A CA 1
ATOM 1556 C C . CYS A 1 210 ? -1.357 10.164 18.261 1.00 14.11 852 CYS A C 1
ATOM 1557 O O . CYS A 1 210 ? -0.262 9.853 17.861 1.00 13.80 852 CYS A O 1
ATOM 1560 N N A SER A 1 211 ? -2.207 9.295 18.841 0.50 15.47 853 SER A N 1
ATOM 1561 N N B SER A 1 211 ? -2.226 9.315 18.815 0.50 16.52 853 SER A N 1
ATOM 1562 C CA A SER A 1 211 ? -1.851 7.882 18.967 0.50 16.07 853 SER A CA 1
ATOM 1563 C CA B SER A 1 211 ? -1.919 7.912 18.960 0.50 16.82 853 SER A CA 1
ATOM 1564 C C A SER A 1 211 ? -1.609 7.215 17.659 0.50 13.24 853 SER A C 1
ATOM 1565 C C B SER A 1 211 ? -1.631 7.225 17.669 0.50 13.42 853 SER A C 1
ATOM 1566 O O A SER A 1 211 ? -0.612 6.468 17.531 0.50 14.14 853 SER A O 1
ATOM 1567 O O B SER A 1 211 ? -0.632 6.485 17.557 0.50 14.17 853 SER A O 1
ATOM 1572 N N . ARG A 1 212 ? -2.480 7.486 16.684 1.00 14.60 854 ARG A N 1
ATOM 1573 C CA . ARG A 1 212 ? -2.293 6.938 15.378 1.00 14.16 854 ARG A CA 1
ATOM 1574 C C . ARG A 1 212 ? -0.962 7.375 14.743 1.00 12.96 854 ARG A C 1
ATOM 1575 O O . ARG A 1 212 ? -0.254 6.554 14.143 1.00 13.50 854 ARG A O 1
ATOM 1583 N N . ARG A 1 213 ? -0.622 8.665 14.934 1.00 12.35 855 ARG A N 1
ATOM 1584 C CA . ARG A 1 213 ? 0.646 9.138 14.393 1.00 11.12 855 ARG A CA 1
ATOM 1585 C C . ARG A 1 213 ? 1.831 8.495 15.115 1.00 11.01 855 ARG A C 1
ATOM 1586 O O . ARG A 1 213 ? 2.826 8.096 14.474 1.00 10.96 855 ARG A O 1
ATOM 1594 N N . PHE A 1 214 ? 1.799 8.368 16.418 1.00 11.14 856 PHE A N 1
ATOM 1595 C CA . PHE A 1 214 ? 2.878 7.752 17.185 1.00 11.32 856 PHE A CA 1
ATOM 1596 C C . PHE A 1 214 ? 3.105 6.330 16.732 1.00 9.59 856 PHE A C 1
ATOM 1597 O O . PHE A 1 214 ? 4.259 5.876 16.623 1.00 10.20 856 PHE A O 1
ATOM 1605 N N . TYR A 1 215 ? 2.032 5.607 16.516 1.00 10.68 857 TYR A N 1
ATOM 1606 C CA . TYR A 1 215 ? 2.110 4.259 15.999 1.00 11.29 857 TYR A CA 1
ATOM 1607 C C . TYR A 1 215 ? 2.861 4.190 14.672 1.00 10.63 857 TYR A C 1
ATOM 1608 O O . TYR A 1 215 ? 3.806 3.408 14.499 1.00 10.78 857 TYR A O 1
ATOM 1617 N N . GLN A 1 216 ? 2.441 5.050 13.734 1.00 11.00 858 GLN A N 1
ATOM 1618 C CA . GLN A 1 216 ? 3.100 5.104 12.443 1.00 11.33 858 GLN A CA 1
ATOM 1619 C C . GLN A 1 216 ? 4.604 5.415 12.589 1.00 10.66 858 GLN A C 1
ATOM 1620 O O . GLN A 1 216 ? 5.444 4.806 11.897 1.00 11.13 858 GLN A O 1
ATOM 1626 N N . LEU A 1 217 ? 4.953 6.417 13.383 1.00 10.05 859 LEU A N 1
ATOM 1627 C CA . LEU A 1 217 ? 6.334 6.851 13.463 1.00 9.18 859 LEU A CA 1
ATOM 1628 C C . LEU A 1 217 ? 7.227 5.796 14.137 1.00 9.51 859 LEU A C 1
ATOM 1629 O O . LEU A 1 217 ? 8.400 5.605 13.738 1.00 9.67 859 LEU A O 1
ATOM 1634 N N . THR A 1 218 ? 6.709 5.153 15.180 1.00 9.66 860 THR A N 1
ATOM 1635 C CA . THR A 1 218 ? 7.482 4.141 15.868 1.00 9.43 860 THR A CA 1
ATOM 1636 C C . THR A 1 218 ? 7.647 2.882 15.020 1.00 9.94 860 THR A C 1
ATOM 1637 O O . THR A 1 218 ? 8.687 2.246 15.070 1.00 10.08 860 THR A O 1
ATOM 1641 N N . LYS A 1 219 ? 6.622 2.505 14.232 1.00 10.52 861 LYS A N 1
ATOM 1642 C CA . LYS A 1 219 ? 6.776 1.448 13.280 1.00 10.20 861 LYS A CA 1
ATOM 1643 C C . LYS A 1 219 ? 7.898 1.789 12.283 1.00 10.39 861 LYS A C 1
ATOM 1644 O O . LYS A 1 219 ? 8.715 0.924 11.941 1.00 10.89 861 LYS A O 1
ATOM 1650 N N . LEU A 1 220 ? 7.913 3.014 11.788 1.00 9.95 862 LEU A N 1
ATOM 1651 C CA . LEU A 1 220 ? 8.945 3.411 10.818 1.00 10.36 862 LEU A CA 1
ATOM 1652 C C . LEU A 1 220 ? 10.355 3.322 11.462 1.00 10.50 862 LEU A C 1
ATOM 1653 O O . LEU A 1 220 ? 11.266 2.797 10.856 1.00 10.76 862 LEU A O 1
ATOM 1658 N N . LEU A 1 221 ? 10.476 3.827 12.659 1.00 9.15 863 LEU A N 1
ATOM 1659 C CA . LEU A 1 221 ? 11.762 3.752 13.364 1.00 9.25 863 LEU A CA 1
ATOM 1660 C C . LEU A 1 221 ? 12.154 2.321 13.563 1.00 9.57 863 LEU A C 1
ATOM 1661 O O . LEU A 1 221 ? 13.354 2.002 13.327 1.00 9.55 863 LEU A O 1
ATOM 1666 N N . ASP A 1 222 ? 11.267 1.448 13.997 1.00 9.58 864 ASP A N 1
ATOM 1667 C CA . ASP A 1 222 ? 11.656 0.067 14.193 1.00 9.66 864 ASP A CA 1
ATOM 1668 C C . ASP A 1 222 ? 12.172 -0.552 12.864 1.00 10.54 864 ASP A C 1
ATOM 1669 O O . ASP A 1 222 ? 13.088 -1.380 12.908 1.00 11.46 864 ASP A O 1
ATOM 1674 N N . SER A 1 223 ? 11.618 -0.156 11.739 1.00 9.19 865 SER A N 1
ATOM 1675 C CA . SER A 1 223 ? 11.971 -0.728 10.482 1.00 10.41 865 SER A CA 1
ATOM 1676 C C . SER A 1 223 ? 13.407 -0.413 10.053 1.00 10.15 865 SER A C 1
ATOM 1677 O O . SER A 1 223 ? 13.973 -1.103 9.205 1.00 10.65 865 SER A O 1
ATOM 1680 N N . VAL A 1 224 ? 14.029 0.612 10.634 1.00 8.36 866 VAL A N 1
ATOM 1681 C CA . VAL A 1 224 ? 15.437 0.908 10.342 1.00 8.07 866 VAL A CA 1
ATOM 1682 C C . VAL A 1 224 ? 16.335 -0.226 10.805 1.00 9.15 866 VAL A C 1
ATOM 1683 O O . VAL A 1 224 ? 17.366 -0.521 10.226 1.00 9.70 866 VAL A O 1
ATOM 1687 N N . GLN A 1 225 ? 15.974 -0.828 11.944 1.00 10.24 867 GLN A N 1
ATOM 1688 C CA . GLN A 1 225 ? 16.862 -1.732 12.630 1.00 10.82 867 GLN A CA 1
ATOM 1689 C C . GLN A 1 225 ? 17.222 -2.980 11.857 1.00 10.44 867 GLN A C 1
ATOM 1690 O O . GLN A 1 225 ? 18.407 -3.351 11.776 1.00 11.29 867 GLN A O 1
ATOM 1696 N N . PRO A 1 226 ? 16.257 -3.644 11.250 1.00 11.20 868 PRO A N 1
ATOM 1697 C CA . PRO A 1 226 ? 16.645 -4.840 10.439 1.00 11.68 868 PRO A CA 1
ATOM 1698 C C . PRO A 1 226 ? 17.492 -4.487 9.238 1.00 9.99 868 PRO A C 1
ATOM 1699 O O . PRO A 1 226 ? 18.322 -5.273 8.805 1.00 11.27 868 PRO A O 1
ATOM 1703 N N . ILE A 1 227 ? 17.277 -3.286 8.690 1.00 9.50 869 ILE A N 1
ATOM 1704 C CA . ILE A 1 227 ? 18.116 -2.832 7.561 1.00 9.80 869 ILE A CA 1
ATOM 1705 C C . ILE A 1 227 ? 19.555 -2.637 8.014 1.00 8.98 869 ILE A C 1
ATOM 1706 O O . ILE A 1 227 ? 20.509 -3.095 7.410 1.00 9.76 869 ILE A O 1
ATOM 1711 N N . ALA A 1 228 ? 19.680 -1.919 9.117 1.00 8.73 870 ALA A N 1
ATOM 1712 C CA . ALA A 1 228 ? 21.040 -1.700 9.688 1.00 8.91 870 ALA A CA 1
ATOM 1713 C C . ALA A 1 228 ? 21.707 -3.010 10.008 1.00 10.08 870 ALA A C 1
ATOM 1714 O O . ALA A 1 228 ? 22.896 -3.170 9.791 1.00 9.91 870 ALA A O 1
ATOM 1716 N N . ARG A 1 229 ? 20.959 -4.009 10.504 1.00 9.46 871 ARG A N 1
ATOM 1717 C CA . ARG A 1 229 ? 21.579 -5.307 10.831 1.00 10.75 871 ARG A CA 1
ATOM 1718 C C . ARG A 1 229 ? 22.107 -5.976 9.561 1.00 10.16 871 ARG A C 1
ATOM 1719 O O . ARG A 1 229 ? 23.230 -6.525 9.552 1.00 10.84 871 ARG A O 1
ATOM 1727 N N A GLU A 1 230 ? 21.323 -5.966 8.487 0.50 9.35 872 GLU A N 1
ATOM 1728 N N B GLU A 1 230 ? 21.344 -5.946 8.472 0.50 9.37 872 GLU A N 1
ATOM 1729 C CA A GLU A 1 230 ? 21.760 -6.526 7.229 0.50 10.17 872 GLU A CA 1
ATOM 1730 C CA B GLU A 1 230 ? 21.787 -6.552 7.228 0.50 10.10 872 GLU A CA 1
ATOM 1731 C C A GLU A 1 230 ? 22.982 -5.812 6.673 0.50 9.69 872 GLU A C 1
ATOM 1732 C C B GLU A 1 230 ? 22.980 -5.806 6.640 0.50 9.66 872 GLU A C 1
ATOM 1733 O O A GLU A 1 230 ? 23.867 -6.446 6.088 0.50 10.27 872 GLU A O 1
ATOM 1734 O O B GLU A 1 230 ? 23.821 -6.404 5.996 0.50 9.71 872 GLU A O 1
ATOM 1745 N N . LEU A 1 231 ? 23.016 -4.500 6.781 1.00 8.45 873 LEU A N 1
ATOM 1746 C CA . LEU A 1 231 ? 24.193 -3.735 6.354 1.00 8.43 873 LEU A CA 1
ATOM 1747 C C . LEU A 1 231 ? 25.391 -4.012 7.252 1.00 8.73 873 LEU A C 1
ATOM 1748 O O . LEU A 1 231 ? 26.521 -4.116 6.747 1.00 9.32 873 LEU A O 1
ATOM 1753 N N . HIS A 1 232 ? 25.178 -4.169 8.535 1.00 8.88 874 HIS A N 1
ATOM 1754 C CA . HIS A 1 232 ? 26.285 -4.587 9.459 1.00 9.11 874 HIS A CA 1
ATOM 1755 C C . HIS A 1 232 ? 26.850 -5.944 9.069 1.00 8.65 874 HIS A C 1
ATOM 1756 O O . HIS A 1 232 ? 28.064 -6.121 9.067 1.00 8.83 874 HIS A O 1
ATOM 1763 N N . GLN A 1 233 ? 25.973 -6.889 8.716 1.00 8.97 875 GLN A N 1
ATOM 1764 C CA A GLN A 1 233 ? 26.457 -8.214 8.327 0.50 8.34 875 GLN A CA 1
ATOM 1765 C CA B GLN A 1 233 ? 26.402 -8.207 8.298 0.50 9.24 875 GLN A CA 1
ATOM 1766 C C . GLN A 1 233 ? 27.300 -8.135 7.062 1.00 9.16 875 GLN A C 1
ATOM 1767 O O . GLN A 1 233 ? 28.325 -8.771 6.970 1.00 9.22 875 GLN A O 1
ATOM 1778 N N . PHE A 1 234 ? 26.817 -7.363 6.083 1.00 9.78 876 PHE A N 1
ATOM 1779 C CA . PHE A 1 234 ? 27.579 -7.185 4.842 1.00 9.19 876 PHE A CA 1
ATOM 1780 C C . PHE A 1 234 ? 28.922 -6.516 5.084 1.00 7.96 876 PHE A C 1
ATOM 1781 O O . PHE A 1 234 ? 29.946 -6.945 4.569 1.00 8.84 876 PHE A O 1
ATOM 1789 N N . ALA A 1 235 ? 28.918 -5.457 5.881 1.00 8.45 877 ALA A N 1
ATOM 1790 C CA . ALA A 1 235 ? 30.123 -4.710 6.186 1.00 9.16 877 ALA A CA 1
ATOM 1791 C C . ALA A 1 235 ? 31.166 -5.622 6.843 1.00 8.63 877 ALA A C 1
ATOM 1792 O O . ALA A 1 235 ? 32.352 -5.566 6.532 1.00 9.03 877 ALA A O 1
ATOM 1794 N N . PHE A 1 236 ? 30.667 -6.402 7.816 1.00 8.81 878 PHE A N 1
ATOM 1795 C CA . PHE A 1 236 ? 31.564 -7.326 8.529 1.00 8.37 878 PHE A CA 1
ATOM 1796 C C . PHE A 1 236 ? 32.128 -8.369 7.572 1.00 7.88 878 PHE A C 1
ATOM 1797 O O . PHE A 1 236 ? 33.346 -8.586 7.530 1.00 8.72 878 PHE A O 1
ATOM 1805 N N . ASP A 1 237 ? 31.307 -8.975 6.758 1.00 8.42 879 ASP A N 1
ATOM 1806 C CA . ASP A 1 237 ? 31.784 -10.000 5.823 1.00 9.08 879 ASP A CA 1
ATOM 1807 C C . ASP A 1 237 ? 32.763 -9.435 4.848 1.00 8.88 879 ASP A C 1
ATOM 1808 O O . ASP A 1 237 ? 33.797 -10.050 4.490 1.00 9.88 879 ASP A O 1
ATOM 1813 N N . LEU A 1 238 ? 32.497 -8.198 4.399 1.00 9.03 880 LEU A N 1
ATOM 1814 C CA . LEU A 1 238 ? 33.390 -7.543 3.463 1.00 9.71 880 LEU A CA 1
ATOM 1815 C C . LEU A 1 238 ? 34.719 -7.158 4.098 1.00 9.60 880 LEU A C 1
ATOM 1816 O O . LEU A 1 238 ? 35.777 -7.337 3.473 1.00 10.74 880 LEU A O 1
ATOM 1821 N N . LEU A 1 239 ? 34.705 -6.689 5.333 1.00 9.48 881 LEU A N 1
ATOM 1822 C CA . LEU A 1 239 ? 35.943 -6.383 5.997 1.00 10.20 881 LEU A CA 1
ATOM 1823 C C . LEU A 1 239 ? 36.782 -7.640 6.105 1.00 10.65 881 LEU A C 1
ATOM 1824 O O . LEU A 1 239 ? 38.025 -7.596 5.912 1.00 11.74 881 LEU A O 1
ATOM 1829 N N . ILE A 1 240 ? 36.218 -8.762 6.541 1.00 9.87 882 ILE A N 1
ATOM 1830 C CA . ILE A 1 240 ? 36.948 -10.005 6.695 1.00 11.14 882 ILE A CA 1
ATOM 1831 C C . ILE A 1 240 ? 37.606 -10.462 5.384 1.00 11.56 882 ILE A C 1
ATOM 1832 O O . ILE A 1 240 ? 38.720 -10.976 5.404 1.00 15.35 882 ILE A O 1
ATOM 1837 N N . LYS A 1 241 ? 36.970 -10.238 4.268 1.00 11.59 883 LYS A N 1
ATOM 1838 C CA . LYS A 1 241 ? 37.560 -10.584 2.967 1.00 13.75 883 LYS A CA 1
ATOM 1839 C C . LYS A 1 241 ? 38.159 -9.411 2.217 1.00 17.25 883 LYS A C 1
ATOM 1840 O O . LYS A 1 241 ? 38.495 -9.535 0.993 1.00 20.28 883 LYS A O 1
ATOM 1846 N N . SER A 1 242 ? 38.419 -8.292 2.885 1.00 15.48 884 SER A N 1
ATOM 1847 C CA . SER A 1 242 ? 38.650 -7.045 2.120 1.00 20.31 884 SER A CA 1
ATOM 1848 C C . SER A 1 242 ? 39.912 -7.122 1.305 1.00 25.39 884 SER A C 1
ATOM 1849 O O . SER A 1 242 ? 39.986 -6.540 0.212 1.00 25.76 884 SER A O 1
ATOM 1852 N N . HIS A 1 243 ? 40.981 -7.758 1.870 1.00 26.11 885 HIS A N 1
ATOM 1853 C CA . HIS A 1 243 ? 42.287 -7.962 1.286 1.00 41.72 885 HIS A CA 1
ATOM 1854 C C . HIS A 1 243 ? 42.206 -8.823 0.037 1.00 49.18 885 HIS A C 1
ATOM 1855 O O . HIS A 1 243 ? 43.123 -8.966 -0.582 1.00 100.71 885 HIS A O 1
ATOM 1862 N N . MET A 1 244 ? 41.147 -9.578 -0.197 1.00 24.09 886 MET A N 1
ATOM 1863 C CA . MET A 1 244 ? 40.886 -10.400 -1.435 1.00 25.58 886 MET A CA 1
ATOM 1864 C C . MET A 1 244 ? 40.075 -9.736 -2.582 1.00 30.77 886 MET A C 1
ATOM 1865 O O . MET A 1 244 ? 40.181 -10.052 -3.784 1.00 40.97 886 MET A O 1
ATOM 1870 N N . VAL A 1 245 ? 39.288 -8.761 -2.216 1.00 29.42 887 VAL A N 1
ATOM 1871 C CA . VAL A 1 245 ? 38.322 -8.074 -3.140 1.00 26.31 887 VAL A CA 1
ATOM 1872 C C . VAL A 1 245 ? 38.726 -6.604 -3.418 1.00 20.16 887 VAL A C 1
ATOM 1873 O O . VAL A 1 245 ? 38.003 -5.903 -4.182 1.00 24.14 887 VAL A O 1
ATOM 1877 N N . SER A 1 246 ? 39.933 -6.193 -2.958 1.00 22.09 888 SER A N 1
ATOM 1878 C CA . SER A 1 246 ? 40.395 -4.802 -3.251 1.00 24.22 888 SER A CA 1
ATOM 1879 C C . SER A 1 246 ? 39.463 -3.638 -2.782 1.00 22.01 888 SER A C 1
ATOM 1880 O O . SER A 1 246 ? 39.345 -2.593 -3.437 1.00 24.33 888 SER A O 1
ATOM 1883 N N . VAL A 1 247 ? 39.018 -3.794 -1.548 1.00 21.55 889 VAL A N 1
ATOM 1884 C CA . VAL A 1 247 ? 38.149 -2.774 -0.973 1.00 16.64 889 VAL A CA 1
ATOM 1885 C C . VAL A 1 247 ? 38.837 -2.210 0.275 1.00 16.62 889 VAL A C 1
ATOM 1886 O O . VAL A 1 247 ? 39.193 -2.935 1.197 1.00 17.25 889 VAL A O 1
ATOM 1890 N N . ASP A 1 248 ? 39.021 -0.909 0.292 1.00 16.80 890 ASP A N 1
ATOM 1891 C CA . ASP A 1 248 ? 39.635 -0.176 1.395 1.00 18.15 890 ASP A CA 1
ATOM 1892 C C . ASP A 1 248 ? 38.593 0.237 2.426 1.00 15.11 890 ASP A C 1
ATOM 1893 O O . ASP A 1 248 ? 37.534 0.757 2.065 1.00 14.41 890 ASP A O 1
ATOM 1898 N N . PHE A 1 249 ? 38.963 0.011 3.714 1.00 14.87 891 PHE A N 1
ATOM 1899 C CA . PHE A 1 249 ? 38.213 0.425 4.883 1.00 13.93 891 PHE A CA 1
ATOM 1900 C C . PHE A 1 249 ? 39.042 1.446 5.683 1.00 15.01 891 PHE A C 1
ATOM 1901 O O . PHE A 1 249 ? 40.014 1.067 6.329 1.00 17.64 891 PHE A O 1
ATOM 1909 N N . PRO A 1 250 ? 38.623 2.686 5.727 1.00 12.68 892 PRO A N 1
ATOM 1910 C CA . PRO A 1 250 ? 39.234 3.693 6.565 1.00 12.14 892 PRO A CA 1
ATOM 1911 C C . PRO A 1 250 ? 39.255 3.331 8.029 1.00 12.16 892 PRO A C 1
ATOM 1912 O O . PRO A 1 250 ? 38.416 2.573 8.525 1.00 13.43 892 PRO A O 1
ATOM 1916 N N . GLU A 1 251 ? 40.218 3.877 8.738 1.00 13.12 893 GLU A N 1
ATOM 1917 C CA . GLU A 1 251 ? 40.509 3.521 10.106 1.00 14.12 893 GLU A CA 1
ATOM 1918 C C . GLU A 1 251 ? 39.346 3.492 11.047 1.00 13.66 893 GLU A C 1
ATOM 1919 O O . GLU A 1 251 ? 39.183 2.527 11.819 1.00 14.41 893 GLU A O 1
ATOM 1925 N N A MET A 1 252 ? 38.569 4.563 11.153 0.50 13.42 894 MET A N 1
ATOM 1926 N N B MET A 1 252 ? 38.571 4.563 11.158 0.50 13.56 894 MET A N 1
ATOM 1927 C CA A MET A 1 252 ? 37.604 4.657 12.258 0.50 12.60 894 MET A CA 1
ATOM 1928 C CA B MET A 1 252 ? 37.619 4.654 12.275 0.50 13.56 894 MET A CA 1
ATOM 1929 C C A MET A 1 252 ? 36.449 3.731 12.028 0.50 12.96 894 MET A C 1
ATOM 1930 C C B MET A 1 252 ? 36.475 3.721 12.051 0.50 13.46 894 MET A C 1
ATOM 1931 O O A MET A 1 252 ? 36.002 2.993 12.929 0.50 13.52 894 MET A O 1
ATOM 1932 O O B MET A 1 252 ? 36.027 2.973 12.934 0.50 13.87 894 MET A O 1
ATOM 1941 N N A MET A 1 253 ? 35.970 3.673 10.805 0.70 13.01 895 MET A N 1
ATOM 1942 N N B MET A 1 253 ? 35.989 3.675 10.838 0.30 13.27 895 MET A N 1
ATOM 1943 C CA A MET A 1 253 ? 34.864 2.818 10.485 0.70 12.24 895 MET A CA 1
ATOM 1944 C CA B MET A 1 253 ? 34.910 2.791 10.550 0.30 12.72 895 MET A CA 1
ATOM 1945 C C A MET A 1 253 ? 35.330 1.344 10.541 0.70 12.44 895 MET A C 1
ATOM 1946 C C B MET A 1 253 ? 35.348 1.331 10.573 0.30 12.63 895 MET A C 1
ATOM 1947 O O A MET A 1 253 ? 34.517 0.494 10.933 0.70 13.11 895 MET A O 1
ATOM 1948 O O B MET A 1 253 ? 34.543 0.476 10.924 0.30 13.37 895 MET A O 1
ATOM 1957 N N . ALA A 1 254 ? 36.603 1.035 10.215 1.00 12.95 896 ALA A N 1
ATOM 1958 C CA . ALA A 1 254 ? 37.112 -0.307 10.339 1.00 12.89 896 ALA A CA 1
ATOM 1959 C C . ALA A 1 254 ? 37.051 -0.818 11.798 1.00 12.40 896 ALA A C 1
ATOM 1960 O O . ALA A 1 254 ? 36.809 -1.989 12.100 1.00 14.18 896 ALA A O 1
ATOM 1962 N N . GLU A 1 255 ? 37.459 0.096 12.690 1.00 12.60 897 GLU A N 1
ATOM 1963 C CA . GLU A 1 255 ? 37.399 -0.205 14.079 1.00 12.78 897 GLU A CA 1
ATOM 1964 C C . GLU A 1 255 ? 35.965 -0.480 14.558 1.00 11.91 897 GLU A C 1
ATOM 1965 O O . GLU A 1 255 ? 35.717 -1.412 15.299 1.00 12.46 897 GLU A O 1
ATOM 1971 N N . ILE A 1 256 ? 35.022 0.334 14.108 1.00 11.30 898 ILE A N 1
ATOM 1972 C CA . ILE A 1 256 ? 33.627 0.084 14.453 1.00 10.95 898 ILE A CA 1
ATOM 1973 C C . ILE A 1 256 ? 33.220 -1.303 13.970 1.00 9.50 898 ILE A C 1
ATOM 1974 O O . ILE A 1 256 ? 32.579 -2.034 14.694 1.00 9.44 898 ILE A O 1
ATOM 1979 N N . ILE A 1 257 ? 33.548 -1.640 12.734 1.00 8.98 899 ILE A N 1
ATOM 1980 C CA . ILE A 1 257 ? 33.093 -2.892 12.160 1.00 8.90 899 ILE A CA 1
ATOM 1981 C C . ILE A 1 257 ? 33.702 -4.106 12.817 1.00 8.75 899 ILE A C 1
ATOM 1982 O O . ILE A 1 257 ? 33.100 -5.172 12.888 1.00 9.65 899 ILE A O 1
ATOM 1987 N N . SER A 1 258 ? 34.941 -3.984 13.299 1.00 9.41 900 SER A N 1
ATOM 1988 C CA . SER A 1 258 ? 35.608 -5.121 13.930 1.00 9.70 900 SER A CA 1
ATOM 1989 C C . SER A 1 258 ? 35.447 -5.197 15.452 1.00 9.42 900 SER A C 1
ATOM 1990 O O . SER A 1 258 ? 35.687 -6.252 15.993 1.00 10.47 900 SER A O 1
ATOM 1993 N N . VAL A 1 259 ? 35.076 -4.106 16.104 1.00 9.78 901 VAL A N 1
ATOM 1994 C CA . VAL A 1 259 ? 34.955 -4.059 17.543 1.00 11.65 901 VAL A CA 1
ATOM 1995 C C . VAL A 1 259 ? 33.520 -3.957 18.020 1.00 12.50 901 VAL A C 1
ATOM 1996 O O . VAL A 1 259 ? 33.160 -4.682 18.920 1.00 16.10 901 VAL A O 1
ATOM 2000 N N . GLN A 1 260 ? 32.776 -2.979 17.512 1.00 11.68 902 GLN A N 1
ATOM 2001 C CA A GLN A 1 260 ? 31.425 -2.725 17.964 0.50 11.34 902 GLN A CA 1
ATOM 2002 C CA B GLN A 1 260 ? 31.395 -2.751 17.979 0.50 12.13 902 GLN A CA 1
ATOM 2003 C C . GLN A 1 260 ? 30.414 -3.582 17.235 1.00 10.45 902 GLN A C 1
ATOM 2004 O O . GLN A 1 260 ? 29.503 -4.179 17.840 1.00 11.47 902 GLN A O 1
ATOM 2015 N N . VAL A 1 261 ? 30.493 -3.629 15.904 1.00 9.99 903 VAL A N 1
ATOM 2016 C CA . VAL A 1 261 ? 29.493 -4.393 15.114 1.00 9.70 903 VAL A CA 1
ATOM 2017 C C . VAL A 1 261 ? 29.380 -5.890 15.532 1.00 9.75 903 VAL A C 1
ATOM 2018 O O . VAL A 1 261 ? 28.264 -6.359 15.605 1.00 9.88 903 VAL A O 1
ATOM 2022 N N . PRO A 1 262 ? 30.507 -6.560 15.849 1.00 8.63 904 PRO A N 1
ATOM 2023 C CA . PRO A 1 262 ? 30.321 -7.955 16.249 1.00 9.24 904 PRO A CA 1
ATOM 2024 C C . PRO A 1 262 ? 29.536 -8.095 17.587 1.00 8.92 904 PRO A C 1
ATOM 2025 O O . PRO A 1 262 ? 28.972 -9.138 17.816 1.00 9.69 904 PRO A O 1
ATOM 2029 N N . LYS A 1 263 ? 29.628 -7.090 18.441 1.00 9.40 905 LYS A N 1
ATOM 2030 C CA . LYS A 1 263 ? 28.842 -7.120 19.658 1.00 10.18 905 LYS A CA 1
ATOM 2031 C C . LYS A 1 263 ? 27.326 -7.103 19.330 1.00 9.78 905 LYS A C 1
ATOM 2032 O O . LYS A 1 263 ? 26.534 -7.767 19.998 1.00 11.84 905 LYS A O 1
ATOM 20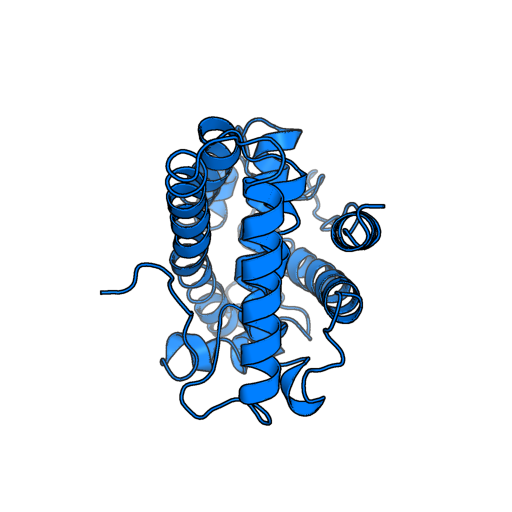38 N N . ILE A 1 264 ? 26.955 -6.348 18.299 1.00 10.43 906 ILE A N 1
ATOM 2039 C CA . ILE A 1 264 ? 25.563 -6.320 17.836 1.00 10.29 906 ILE A CA 1
ATOM 2040 C C . ILE A 1 264 ? 25.231 -7.622 17.197 1.00 10.42 906 ILE A C 1
ATOM 2041 O O . ILE A 1 264 ? 24.213 -8.240 17.496 1.00 11.86 906 I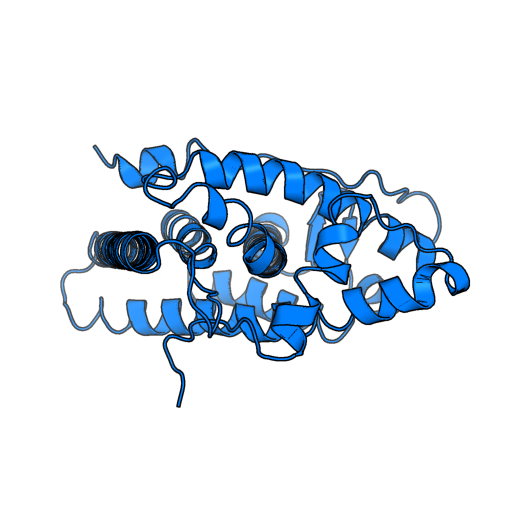LE A O 1
ATOM 2046 N N . LEU A 1 265 ? 26.053 -8.121 16.288 1.00 10.61 907 LEU A N 1
ATOM 2047 C CA . LEU A 1 265 ? 25.733 -9.321 15.514 1.00 9.84 907 LEU A CA 1
ATOM 2048 C C . LEU A 1 265 ? 25.720 -10.592 16.373 1.00 10.97 907 LEU A C 1
ATOM 2049 O O . LEU A 1 265 ? 24.946 -11.510 16.075 1.00 12.64 907 LEU A O 1
ATOM 2054 N N . SER A 1 266 ? 26.474 -10.595 17.478 1.00 10.14 908 SER A N 1
ATOM 2055 C CA . SER A 1 266 ? 26.513 -11.734 18.457 1.00 9.76 908 SER A CA 1
ATOM 2056 C C . SER A 1 266 ? 25.377 -11.589 19.499 1.00 10.80 908 SER A C 1
ATOM 2057 O O . SER A 1 266 ? 25.306 -12.447 20.379 1.00 13.57 908 SER A O 1
ATOM 2060 N N . GLY A 1 267 ? 24.617 -10.524 19.516 1.00 11.34 909 GLY A N 1
ATOM 2061 C CA . GLY A 1 267 ? 23.504 -10.324 20.442 1.00 11.91 909 GLY A CA 1
ATOM 2062 C C . GLY A 1 267 ? 23.855 -9.752 21.771 1.00 12.02 909 GLY A C 1
ATOM 2063 O O . GLY A 1 267 ? 22.986 -9.646 22.627 1.00 14.06 909 GLY A O 1
ATOM 2064 N N . LYS A 1 268 ? 25.063 -9.280 21.978 1.00 10.98 910 LYS A N 1
ATOM 2065 C CA . LYS A 1 268 ? 25.466 -8.619 23.175 1.00 11.21 910 LYS A CA 1
ATOM 2066 C C . LYS A 1 268 ? 24.935 -7.198 23.318 1.00 11.21 910 LYS A C 1
ATOM 2067 O O . LYS A 1 268 ? 24.787 -6.644 24.405 1.00 12.92 910 LYS A O 1
ATOM 2073 N N . VAL A 1 269 ? 24.676 -6.577 22.173 1.00 11.40 911 VAL A N 1
ATOM 2074 C CA . VAL A 1 269 ? 24.172 -5.224 22.037 1.00 11.07 911 VAL A CA 1
ATOM 2075 C C . VAL A 1 269 ? 22.982 -5.307 21.114 1.00 11.33 911 VAL A C 1
ATOM 2076 O O . VAL A 1 269 ? 23.041 -5.921 20.048 1.00 12.14 911 VAL A O 1
ATOM 2080 N N . LYS A 1 270 ? 21.837 -4.759 21.557 1.00 10.82 912 LYS A N 1
ATOM 2081 C CA . LYS A 1 270 ? 20.590 -5.026 20.864 1.00 10.34 912 LYS A CA 1
ATOM 2082 C C . LYS A 1 270 ? 19.792 -3.715 20.697 1.00 9.55 912 LYS A C 1
ATOM 2083 O O . LYS A 1 270 ? 19.791 -2.856 21.531 1.00 10.12 912 LYS A O 1
ATOM 2089 N N . PRO A 1 271 ? 19.037 -3.596 19.576 1.00 10.36 913 PRO A N 1
ATOM 2090 C CA . PRO A 1 271 ? 18.156 -2.464 19.437 1.00 11.14 913 PRO A CA 1
ATOM 2091 C C . PRO A 1 271 ? 17.015 -2.480 20.439 1.00 9.99 913 PRO A C 1
ATOM 2092 O O . PRO A 1 271 ? 16.654 -3.542 20.960 1.00 12.11 913 PRO A O 1
ATOM 2096 N N . ILE A 1 272 ? 16.503 -1.328 20.727 1.00 10.06 914 ILE A N 1
ATOM 2097 C CA . ILE A 1 272 ? 15.247 -1.165 21.470 1.00 10.95 914 ILE A CA 1
ATOM 2098 C C . ILE A 1 272 ? 14.164 -1.020 20.433 1.00 11.80 914 ILE A C 1
ATOM 2099 O O . ILE A 1 272 ? 14.113 -0.002 19.748 1.00 12.40 914 ILE A O 1
ATOM 2104 N N . TYR A 1 273 ? 13.295 -2.012 20.305 1.00 13.44 915 TYR A N 1
ATOM 2105 C CA . TYR A 1 273 ? 12.178 -2.025 19.387 1.00 13.05 915 TYR A CA 1
ATOM 2106 C C . TYR A 1 273 ? 10.961 -1.527 20.097 1.00 15.47 915 TYR A C 1
ATOM 2107 O O . TYR A 1 273 ? 10.613 -2.097 21.084 1.00 25.11 915 TYR A O 1
ATOM 2116 N N . PHE A 1 274 ? 10.252 -0.548 19.591 1.00 10.42 916 PHE A N 1
ATOM 2117 C CA . PHE A 1 274 ? 8.969 -0.135 20.179 1.00 10.10 916 PHE A CA 1
ATOM 2118 C C . PHE A 1 274 ? 7.960 -1.268 20.175 1.00 9.47 916 PHE A C 1
ATOM 2119 O O . PHE A 1 274 ? 7.239 -1.427 21.166 1.00 10.12 916 PHE A O 1
ATOM 2127 N N . HIS A 1 275 ? 7.905 -2.025 19.098 1.00 9.79 917 HIS A N 1
ATOM 2128 C CA . HIS A 1 275 ? 6.878 -3.050 18.871 1.00 11.79 917 HIS A CA 1
ATOM 2129 C C . HIS A 1 275 ? 7.367 -4.458 18.982 1.00 13.42 917 HIS A C 1
ATOM 2130 O O . HIS A 1 275 ? 6.690 -5.400 18.636 1.00 17.47 917 HIS A O 1
ATOM 2137 N N . THR A 1 276 ? 8.418 -4.679 19.769 1.00 16.50 918 THR A N 1
ATOM 2138 C CA . THR A 1 276 ? 8.858 -6.090 20.090 1.00 17.71 918 THR A CA 1
ATOM 2139 C C . THR A 1 276 ? 7.709 -6.957 20.695 1.00 17.76 918 THR A C 1
ATOM 2140 O O . THR A 1 276 ? 6.871 -6.487 21.465 1.00 17.61 918 THR A O 1
ATOM 2144 N N . GLN A 1 277 ? 7.823 -8.275 20.392 1.00 19.58 919 GLN A N 1
ATOM 2145 C CA . GLN A 1 277 ? 6.963 -9.319 20.860 1.00 26.89 919 GLN A CA 1
ATOM 2146 C C . GLN A 1 277 ? 7.866 -10.533 21.445 1.00 38.69 919 GLN A C 1
ATOM 2147 O O . GLN A 1 277 ? 7.287 -11.586 21.810 1.00 56.96 919 GLN A O 1
#

Foldseek 3Di:
DPVQLVQLVVLPDDAQAQPQDPPDDDALQRLQQSLQSLLVRVLVSLLSSQVSHPLLVLDDPQCSVLLSLLLSLLLLLLVQLQCCCVPPVLQWRCSGVHRTHHQVNLVNNVNVVLRVLSSVLSNLCVVLVQDPSLSSLLSSLSSLWKAFPVGDPDNVSSVVVNVVSVVVNLVVLCVPPDDVVSSVVSSVSSLVSSLSSVVSSLSVLVVVLVCLVCVVPRNHDHDDPNNCSSVPVSVCDVVPRMDTHRPDDD

Radius of gyration: 17.96 Å; Cα contacts (8 Å, |Δi|>4): 324; chains: 1; bounding box: 50×41×50 Å

CATH classification: 1.10.565.10

Sequence (250 aa):
QPIFLNVLEEAIEPGVVCAGHDNNNQPDSFAALLSSLLNELGERQLVHVVKWAKALPGFRRNLHVDDQMAVVIQYSWMGLMVFAMGWRSFTNVNSRRMLYFAPDLVFNEYRMHKSRMMYSSQCVVRMRHLSQEFGWLQITPQEFLCCMKALLLFSIIIPVDGLKNQKFFDELRMNYIKELDRIIACCKRKNPTSSCSSRRFYQLTKLLDSVQPIAREELHQQFAFDLLIKSHMVSVDFPEMMMMAEIISVQQVPKILSGKVKPIYFHTQ

Nearest PDB structures (foldseek):
  5v8q-assembly1_A  TM=9.909E-01  e=3.035E-34  Homo sapiens
  1xnn-assembly1_A  TM=9.911E-01  e=1.934E-33  Rattus norvegicus
  4ok1-assembly1_A  TM=9.905E-01  e=2.328E-33  Homo sapiens
  5jjm-assembly1_A  TM=9.893E-01  e=1.607E-33  Homo sapiens
  4oj9-assembly1_A  TM=9.981E-01  e=8.511E-33  Homo sapiens

GO terms:
  GO:0045944 positive regulation of transcription by RNA polymerase II (P, IDA)
  GO:0005634 nucleus (C, IDA)
  GO:0005737 cytoplasm (C, IDA)
  GO:0045944 positive regulation of transcription by RNA polymerase II (P, IMP)
  GO:0004879 nuclear receptor activity (F, IDA)
  GO:0001223 transcription coactivator binding (F, IDA)
  GO:0030520 estrogen receptor signaling pathway (P, IDA)
  GO:0030521 androgen receptor signaling pathway (P, IDA)
  GO:0071391 cellular response to estrogen stimulus (P, IDA)
  GO:0071394 cellular response to testosterone stimulus (P, IDA)
  GO:0001223 transcription coactivator binding (F, IPI)
  GO:0001091 RNA polymerase II general transcription initiation factor binding (F, IPI)
  GO:0051117 ATPase binding (F, IDA)
  GO:0032991 protein-containing complex (C, IDA)
  GO:0000978 RNA polymerase II cis-regulatory region sequence-specific DNA binding (F, IDA)
  GO:0001228 DNA-binding transcription activator activity, RNA polymerase II-specific (F, IDA)
  GO:0005497 androgen binding (F, IDA)
  GO:0003682 chromatin binding (F, IDA)
  GO:0003700 DNA-binding transcription factor activity (F, IDA)
  GO:0005634 nucleus (C, EXP)

Solvent-accessible surface area: 12136 Å² 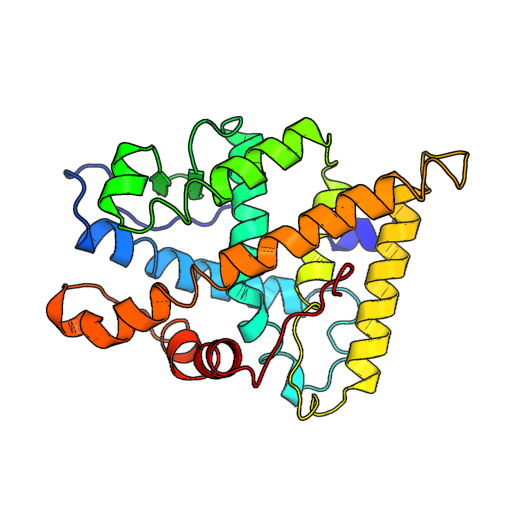total; per-residue (Å²): 124,88,116,25,37,78,46,3,109,85,37,57,45,59,118,14,57,2,56,20,70,67,150,109,128,38,47,18,28,38,0,4,28,15,32,11,58,7,5,22,91,25,8,63,57,14,27,123,13,0,88,49,7,42,31,2,204,92,4,56,111,92,5,24,70,19,0,0,33,15,2,1,18,5,5,37,4,0,20,5,0,36,60,0,56,70,78,25,118,10,170,39,0,41,19,1,60,37,0,28,0,67,86,134,25,3,129,62,0,144,4,94,66,14,0,34,99,4,65,83,2,0,49,36,0,22,154,38,145,10,57,71,74,4,6,10,0,0,11,0,0,4,0,0,8,8,51,20,97,144,37,19,135,39,46,69,98,0,71,94,9,24,89,58,5,39,80,34,0,67,139,28,3,48,97,191,81,111,74,119,72,35,28,70,171,19,56,123,67,0,2,88,3,9,17,41,0,9,49,6,4,98,61,16,4,62,39,12,64,77,4,34,109,95,19,134,139,39,91,8,108,32,30,142,81,7,22,99,5,1,63,71,21,1,38,62,8,39,80,23,121,4,102,35,47,76,61,58,108,223